Protein AF-A0A7I9WBU5-F1 (afdb_monomer_lite)

Secondary structure (DSSP, 8-state):
---HHHHHHHH-EEEEEEE--SB--SHHHHHHHT--TT-HHHHHTT-STTSPEEEEE-TTT-S--PPTTSTT-TTHHHHHHHHT---SEEEEEESB-B-GGG-SSS-S-EEEE-TTT-SEEEHHHHHHHHTTT-SEEEEEHHHHHH-GGGG-TTSPTT-B-HHHHHHHHTTTS-EEEE-SSSPPSSP--B----------PPPP---

Radius of gyration: 18.22 Å; chains: 1; bounding box: 46×32×63 Å

Foldseek 3Di:
DDDPLLVVQQADEEEEAEDQQAQAPCQLVVVQQPAVVPHPCCQQVVVDRSHYHYDYLYPVDDPQDDDDVDPRHSCVQLVCLLVLVHPAYEYEYHAFAWDQPPDPDDADTFDDADPVPRHGHGPVNSCVRRLLSYQEYEYAECCQQPNPPVPDPPPDPPTHCRVPSCVVSVVRHFYWYFYDVHRDPPTDIDRDDDDDDDDDDDDDDDD

InterPro domains:
  IPR001821 [NiFe]-hydrogenase, small subunit [PTHR30013] (11-152)
  IPR006137 NADH:ubiquinone oxidoreductase-like, 20kDa subunit [PF01058] (25-154)
  IPR037024 [NiFe]-hydrogenase, small subunit, N-terminal domain superfamily [G3DSA:3.40.50.700] (8-175)

Organism: Mycolicibacterium agri (NCBI:txid36811)

pLDDT: mean 75.14, std 20.97, range [24.38, 95.75]

Sequence (207 aa):
MPTEAAVKAEEALIHVLWINAGLSCDGDSVALTAATQPSIEEIALGALPGLPKVAVHWPLIDFECGPEGGADDFLEWFFKADRGELEPFVLVVEGSIPNEKIKSEGYWCGFGNNPATGQPMTTSEWLDRLAPKATAVVAVGTCATYGGIHAMVTTRPGRWVCPTIWGGIGRARPVSRSSVFPVARPIRTTWPKRSPTCCTWPPARRR

Structure (mmCIF, N/CA/C/O backbone):
data_AF-A0A7I9WBU5-F1
#
_entry.id   AF-A0A7I9WBU5-F1
#
loop_
_atom_site.group_PDB
_atom_site.id
_atom_site.type_symbol
_atom_site.label_atom_id
_atom_site.label_alt_id
_atom_site.label_comp_id
_atom_site.label_asym_id
_atom_site.label_entity_id
_atom_site.label_seq_id
_atom_site.pdbx_PDB_ins_code
_atom_site.Cartn_x
_atom_site.Cartn_y
_atom_site.Cartn_z
_atom_site.occupancy
_atom_site.B_iso_or_equiv
_atom_site.auth_seq_id
_atom_site.auth_comp_id
_atom_site.auth_asym_id
_atom_site.auth_atom_id
_atom_site.pdbx_PDB_model_num
ATOM 1 N N . MET A 1 1 ? -28.974 -1.790 22.403 1.00 54.62 1 MET A N 1
ATOM 2 C CA . MET A 1 1 ? -28.007 -2.898 22.535 1.00 54.62 1 MET A CA 1
ATOM 3 C C . MET A 1 1 ? -27.430 -3.141 21.150 1.00 54.62 1 MET A C 1
ATOM 5 O O . MET A 1 1 ? -28.240 -3.359 20.251 1.00 54.62 1 MET A O 1
ATOM 9 N N . PRO A 1 2 ? -26.111 -3.000 20.936 1.00 65.19 2 PRO A N 1
ATOM 10 C CA . PRO A 1 2 ? -25.497 -3.379 19.666 1.00 65.19 2 PRO A CA 1
ATOM 11 C C . PRO A 1 2 ? -25.780 -4.859 19.385 1.00 65.19 2 PRO A C 1
ATOM 13 O O . PRO A 1 2 ? -25.904 -5.663 20.310 1.00 65.19 2 PRO A O 1
ATOM 16 N N . THR A 1 3 ? -25.973 -5.206 18.116 1.00 76.31 3 THR A N 1
ATOM 17 C CA . THR A 1 3 ? -26.221 -6.593 17.713 1.00 76.31 3 THR A CA 1
ATOM 18 C C . THR A 1 3 ? -24.947 -7.418 17.877 1.00 76.31 3 THR A C 1
ATOM 20 O O . THR A 1 3 ? -23.844 -6.892 17.763 1.00 76.31 3 THR A O 1
ATOM 23 N N . GLU A 1 4 ? -25.078 -8.726 18.090 1.00 74.62 4 GLU A N 1
ATOM 24 C CA . GLU A 1 4 ? -23.935 -9.652 18.171 1.00 74.62 4 GLU A CA 1
ATOM 25 C C . GLU A 1 4 ? -23.021 -9.555 16.932 1.00 74.62 4 GLU A C 1
ATOM 27 O O . GLU A 1 4 ? -21.799 -9.605 17.033 1.00 74.62 4 GLU A O 1
ATOM 32 N N . ALA A 1 5 ? -23.614 -9.300 15.761 1.00 68.38 5 ALA A N 1
ATOM 33 C CA . ALA A 1 5 ? -22.884 -9.035 14.526 1.00 68.38 5 ALA A CA 1
ATOM 34 C C . ALA A 1 5 ? -22.067 -7.728 14.561 1.00 68.38 5 ALA A C 1
ATOM 36 O O . ALA A 1 5 ? -20.980 -7.692 13.994 1.00 68.38 5 ALA A O 1
ATOM 37 N N . ALA A 1 6 ? -22.563 -6.670 15.214 1.00 61.66 6 ALA A N 1
ATOM 38 C CA . ALA A 1 6 ? -21.839 -5.406 15.356 1.00 61.66 6 ALA A CA 1
ATOM 39 C C . ALA A 1 6 ? -20.635 -5.549 16.299 1.00 61.66 6 ALA A C 1
ATOM 41 O O . ALA A 1 6 ? -19.562 -5.049 15.988 1.00 61.66 6 ALA A O 1
ATOM 42 N N . VAL A 1 7 ? -20.790 -6.308 17.388 1.00 68.31 7 VAL A N 1
ATOM 43 C CA . VAL A 1 7 ? -19.695 -6.605 18.328 1.00 68.31 7 VAL A CA 1
ATOM 44 C C . VAL A 1 7 ? -18.609 -7.442 17.646 1.00 68.31 7 VAL A C 1
ATOM 46 O O . VAL A 1 7 ? -17.430 -7.112 17.709 1.00 68.31 7 VAL A O 1
ATOM 49 N N . LYS A 1 8 ? -19.003 -8.477 16.894 1.00 68.88 8 LYS A N 1
ATOM 50 C CA . LYS A 1 8 ? -18.059 -9.312 16.140 1.00 68.88 8 LYS A CA 1
ATOM 51 C C . LYS A 1 8 ? -17.341 -8.546 15.022 1.00 68.88 8 LYS A C 1
ATOM 53 O O . LYS A 1 8 ? -16.197 -8.857 14.706 1.00 68.88 8 LYS A O 1
ATOM 58 N N . ALA A 1 9 ? -18.010 -7.570 14.403 1.00 63.94 9 ALA A N 1
ATOM 59 C CA . ALA A 1 9 ? -17.384 -6.699 13.413 1.00 63.94 9 ALA A CA 1
ATOM 60 C C . ALA A 1 9 ? -16.329 -5.790 14.057 1.00 63.94 9 ALA A C 1
ATOM 62 O O . ALA A 1 9 ? -15.254 -5.643 13.495 1.00 63.94 9 ALA A O 1
ATOM 63 N N . GLU A 1 10 ? -16.605 -5.243 15.240 1.00 69.94 10 GLU A N 1
ATOM 64 C CA . GLU A 1 10 ? -15.700 -4.363 15.993 1.00 69.94 10 GLU A CA 1
ATOM 65 C C . GLU A 1 10 ? -14.438 -5.087 16.508 1.00 69.94 10 GLU A C 1
ATOM 67 O O . GLU A 1 10 ? -13.360 -4.498 16.603 1.00 69.94 10 GLU A O 1
ATOM 72 N N . GLU A 1 11 ? -14.537 -6.392 16.775 1.00 75.19 11 GLU A N 1
ATOM 73 C CA . GLU A 1 11 ? -13.399 -7.241 17.155 1.00 75.19 11 GLU A CA 1
ATOM 74 C C . GLU A 1 11 ? -12.522 -7.677 15.969 1.00 75.19 11 GLU A C 1
ATOM 76 O O . GLU A 1 11 ? -11.375 -8.084 16.171 1.00 75.19 11 GLU A O 1
ATOM 81 N N . ALA A 1 12 ? -13.022 -7.587 14.732 1.00 80.62 12 ALA A N 1
ATOM 82 C CA . ALA A 1 12 ? -12.259 -7.964 13.548 1.00 80.62 12 ALA A CA 1
ATOM 83 C C . ALA A 1 12 ? -11.206 -6.896 13.213 1.00 80.62 12 ALA A C 1
ATOM 85 O O . ALA A 1 12 ? -11.536 -5.732 12.984 1.00 80.62 12 ALA A O 1
ATOM 86 N N . LEU A 1 13 ? -9.935 -7.304 13.145 1.00 89.19 13 LEU A N 1
ATOM 87 C CA . LEU A 1 13 ? -8.846 -6.466 12.645 1.00 89.19 13 LEU A CA 1
ATOM 88 C C . LEU A 1 13 ? -8.753 -6.605 11.123 1.00 89.19 13 LEU A C 1
ATOM 90 O O . LEU A 1 13 ? -8.584 -7.709 10.607 1.00 89.19 13 LEU A O 1
ATOM 94 N N . ILE A 1 14 ? -8.852 -5.488 10.408 1.00 91.81 14 ILE A N 1
ATOM 95 C CA . ILE A 1 14 ? -8.652 -5.421 8.960 1.00 91.81 14 ILE A CA 1
ATOM 96 C C . ILE A 1 14 ? -7.340 -4.699 8.683 1.00 91.81 14 ILE A C 1
ATOM 98 O O . ILE A 1 14 ? -7.143 -3.562 9.109 1.00 91.81 14 ILE A O 1
ATOM 102 N N . HIS A 1 15 ? -6.462 -5.340 7.918 1.00 94.38 15 HIS A N 1
ATOM 103 C CA . HIS A 1 15 ? -5.240 -4.704 7.440 1.00 94.38 15 HIS A CA 1
ATOM 104 C C . HIS A 1 15 ? -5.507 -3.920 6.155 1.00 94.38 15 HIS A C 1
ATOM 106 O O . HIS A 1 15 ? -6.169 -4.411 5.243 1.00 94.38 15 HIS A O 1
ATOM 112 N N . VAL A 1 16 ? -4.982 -2.706 6.051 1.00 94.69 16 VAL A N 1
ATOM 113 C CA . VAL A 1 16 ? -5.026 -1.895 4.832 1.00 94.69 16 VAL A CA 1
ATOM 114 C C . VAL A 1 16 ? -3.606 -1.770 4.316 1.00 94.69 16 VAL A C 1
ATOM 116 O O . VAL A 1 16 ? -2.802 -1.068 4.911 1.00 94.69 16 VAL A O 1
ATOM 119 N N . LEU A 1 17 ? -3.305 -2.458 3.218 1.00 95.75 17 LEU A N 1
ATOM 120 C CA . LEU A 1 17 ? -2.011 -2.377 2.547 1.00 95.75 17 LEU A CA 1
ATOM 121 C C . LEU A 1 17 ? -2.073 -1.287 1.483 1.00 95.75 17 LEU A C 1
ATOM 123 O O . LEU A 1 17 ? -2.771 -1.460 0.483 1.00 95.75 17 LEU A O 1
ATOM 127 N N . TRP A 1 18 ? -1.369 -0.174 1.685 1.00 95.25 18 TRP A N 1
ATOM 128 C CA . TRP A 1 18 ? -1.394 0.960 0.762 1.00 95.25 18 TRP A CA 1
ATOM 129 C C . TRP A 1 18 ? -0.134 1.022 -0.096 1.00 95.25 18 TRP A C 1
ATOM 131 O O . TRP A 1 18 ? 0.956 1.316 0.388 1.00 95.25 18 TRP A O 1
ATOM 141 N N . ILE A 1 19 ? -0.296 0.809 -1.402 1.00 93.94 19 ILE A N 1
ATOM 142 C CA . ILE A 1 19 ? 0.774 0.952 -2.391 1.00 93.94 19 ILE A CA 1
ATOM 143 C C . ILE A 1 19 ? 0.600 2.287 -3.117 1.00 93.94 19 ILE A C 1
ATOM 145 O O . ILE A 1 19 ? -0.214 2.397 -4.033 1.00 93.94 19 ILE A O 1
ATOM 149 N N . ASN A 1 20 ? 1.394 3.289 -2.737 1.00 90.50 20 ASN A N 1
ATOM 150 C CA . ASN A 1 20 ? 1.549 4.558 -3.466 1.00 90.50 20 ASN A CA 1
ATOM 151 C C . ASN A 1 20 ? 2.658 4.508 -4.531 1.00 90.50 20 ASN A C 1
ATOM 153 O O . ASN A 1 20 ? 2.771 5.404 -5.362 1.00 90.50 20 ASN A O 1
ATOM 157 N N . ALA A 1 21 ? 3.436 3.426 -4.572 1.00 87.00 21 ALA A N 1
ATOM 158 C CA . ALA A 1 21 ? 4.532 3.223 -5.516 1.00 87.00 21 ALA A CA 1
ATOM 159 C C . ALA A 1 21 ? 4.082 2.879 -6.953 1.00 87.00 21 ALA A C 1
ATOM 161 O O . ALA A 1 21 ? 4.795 2.203 -7.692 1.00 87.00 21 ALA A O 1
ATOM 162 N N . GLY A 1 22 ? 2.897 3.314 -7.387 1.00 84.88 22 GLY A N 1
ATOM 163 C CA . GLY A 1 22 ? 2.600 3.450 -8.814 1.00 84.88 22 GLY A CA 1
ATOM 164 C C . GLY A 1 22 ? 3.355 4.637 -9.424 1.00 84.88 22 GLY A C 1
ATOM 165 O O . GLY A 1 22 ? 4.179 5.282 -8.780 1.00 84.88 22 GLY A O 1
ATOM 166 N N . LEU A 1 23 ? 3.035 5.008 -10.666 1.00 88.44 23 LEU A N 1
ATOM 167 C CA . LEU A 1 23 ? 3.346 6.369 -11.112 1.00 88.44 23 LEU A CA 1
ATOM 168 C C . LEU A 1 23 ? 2.365 7.305 -10.402 1.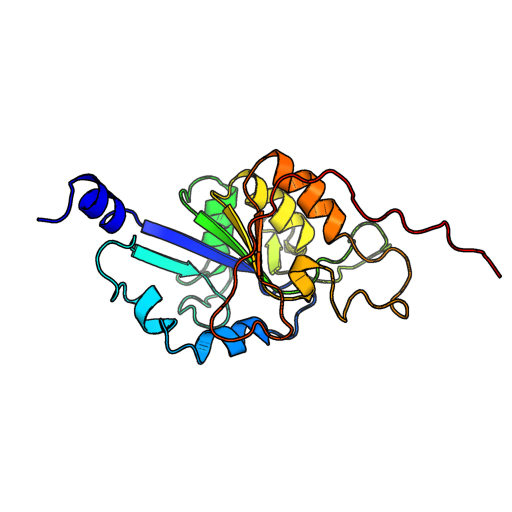00 88.44 23 LEU A C 1
ATOM 170 O O . LEU A 1 23 ? 1.194 7.406 -10.796 1.00 88.44 23 LEU A O 1
ATOM 174 N N . SER A 1 24 ? 2.839 7.903 -9.318 1.00 89.19 24 SER A N 1
ATOM 175 C CA . SER A 1 24 ? 2.070 8.670 -8.343 1.00 89.19 24 SER A CA 1
ATOM 176 C C . SER A 1 24 ? 2.743 10.014 -8.067 1.00 89.19 24 SER A C 1
ATOM 178 O O . SER A 1 24 ? 3.944 10.177 -8.275 1.00 89.19 24 SER A O 1
ATOM 180 N N . CYS A 1 25 ? 1.947 10.979 -7.614 1.00 91.69 25 CYS A N 1
ATOM 181 C CA . CYS A 1 25 ? 2.427 12.223 -7.010 1.00 91.69 25 CYS A CA 1
ATOM 182 C C . CYS A 1 25 ? 2.137 12.293 -5.502 1.00 91.69 25 CYS A C 1
ATOM 184 O O . CYS A 1 25 ? 2.352 13.339 -4.897 1.00 91.69 25 CYS A O 1
ATOM 186 N N . ASP A 1 26 ? 1.577 11.222 -4.935 1.00 91.75 26 ASP A N 1
ATOM 187 C CA . ASP A 1 26 ? 1.126 11.083 -3.544 1.00 91.75 26 ASP A CA 1
ATOM 188 C C . ASP A 1 26 ? 0.116 12.157 -3.105 1.00 91.75 26 ASP A C 1
ATOM 190 O O . ASP A 1 26 ? -0.099 12.438 -1.925 1.00 91.75 26 ASP A O 1
ATOM 194 N N . GLY A 1 27 ? -0.540 12.777 -4.088 1.00 90.25 27 GLY A N 1
ATOM 195 C CA . GLY A 1 27 ? -1.534 13.814 -3.865 1.00 90.25 27 GLY A CA 1
ATOM 196 C C . GLY A 1 27 ? -2.838 13.273 -3.287 1.00 90.25 27 GLY A C 1
ATOM 197 O O . GLY A 1 27 ? -3.506 14.006 -2.562 1.00 90.25 27 GLY A O 1
ATOM 198 N N . ASP A 1 28 ? -3.205 12.019 -3.570 1.00 88.56 28 ASP A N 1
ATOM 199 C CA . ASP A 1 28 ? -4.408 11.407 -2.997 1.00 88.56 28 ASP A CA 1
ATOM 200 C C . ASP A 1 28 ? -4.162 11.006 -1.539 1.00 88.56 28 ASP A C 1
ATOM 202 O O . ASP A 1 28 ? -5.023 11.207 -0.686 1.00 88.56 28 ASP A O 1
ATOM 206 N N . SER A 1 29 ? -2.945 10.552 -1.253 1.00 90.81 29 SER A N 1
ATOM 207 C CA . SER A 1 29 ? -2.375 10.386 0.078 1.00 90.81 29 SER A CA 1
ATOM 208 C C . SER A 1 29 ? -2.458 11.678 0.918 1.00 90.81 29 SER A C 1
ATOM 210 O O . SER A 1 29 ? -3.098 11.705 1.971 1.00 90.81 29 SER A O 1
ATOM 212 N N . VAL A 1 30 ? -1.911 12.798 0.429 1.00 91.75 30 VAL A N 1
ATOM 213 C CA . VAL A 1 30 ? -2.010 14.112 1.109 1.00 91.75 30 VAL A CA 1
ATOM 214 C C . VAL A 1 30 ? -3.462 14.597 1.199 1.00 91.75 30 VAL A C 1
ATOM 216 O O . VAL A 1 30 ? -3.892 15.182 2.195 1.00 91.75 30 VAL A O 1
ATOM 219 N N . ALA A 1 31 ? -4.266 14.338 0.171 1.00 89.12 31 ALA A N 1
ATOM 220 C CA . ALA A 1 31 ? -5.688 14.631 0.215 1.00 89.12 31 ALA A CA 1
ATOM 221 C C . ALA A 1 31 ? -6.451 13.706 1.168 1.00 89.12 31 ALA A C 1
ATOM 223 O O . ALA A 1 31 ? -7.557 14.056 1.550 1.00 89.12 31 ALA A O 1
ATOM 224 N N . LEU A 1 32 ? -5.923 12.578 1.632 1.00 89.56 32 LEU A N 1
ATOM 225 C CA . LEU A 1 32 ? -6.583 11.803 2.677 1.00 89.56 32 LEU A CA 1
ATOM 226 C C . LEU A 1 32 ? -6.318 12.407 4.060 1.00 89.56 32 LEU A C 1
ATOM 228 O O . LEU A 1 32 ? -7.258 12.529 4.840 1.00 89.56 32 LEU A O 1
ATOM 232 N N . THR A 1 33 ? -5.101 12.884 4.333 1.00 89.19 33 THR A N 1
ATOM 233 C CA . THR A 1 33 ? -4.718 13.357 5.678 1.00 89.19 33 THR A CA 1
ATOM 234 C C . THR A 1 33 ? -5.523 14.559 6.164 1.00 89.19 33 THR A C 1
ATOM 236 O O . THR A 1 33 ? -5.927 14.585 7.316 1.00 89.19 33 THR A O 1
ATOM 239 N N . ALA A 1 34 ? -5.875 15.525 5.311 1.00 89.94 34 ALA A N 1
ATOM 240 C CA . ALA A 1 34 ? -6.725 16.645 5.755 1.00 89.94 34 ALA A CA 1
ATOM 241 C C . ALA A 1 34 ? -8.246 16.316 5.819 1.00 89.94 34 ALA A C 1
ATOM 243 O O . ALA A 1 34 ? -9.084 17.207 5.646 1.00 89.94 34 ALA A O 1
ATOM 244 N N . ALA A 1 35 ? -8.629 15.035 5.958 1.00 88.44 35 ALA A N 1
ATOM 245 C CA . ALA A 1 35 ? -10.035 14.616 6.045 1.00 88.44 35 ALA A CA 1
ATOM 246 C C . ALA A 1 35 ? -10.602 14.958 7.408 1.00 88.44 35 ALA A C 1
ATOM 248 O O . ALA A 1 35 ? -9.899 14.898 8.403 1.00 88.44 35 ALA A O 1
ATOM 249 N N . THR A 1 36 ? -11.878 15.327 7.448 1.00 87.00 36 THR A N 1
ATOM 250 C CA . THR A 1 36 ? -12.530 15.751 8.692 1.00 87.00 36 THR A CA 1
ATOM 251 C C . THR A 1 36 ? -13.836 15.014 8.961 1.00 87.00 36 THR A C 1
ATOM 253 O O . THR A 1 36 ? -14.459 15.260 9.987 1.00 87.00 36 THR A O 1
ATOM 256 N N . GLN A 1 37 ? -14.299 14.161 8.035 1.00 85.94 37 GLN A N 1
ATOM 257 C CA . GLN A 1 37 ? -15.608 13.501 8.113 1.00 85.94 37 GLN A CA 1
ATOM 258 C C . GLN A 1 37 ? -15.622 12.126 7.415 1.00 85.94 37 GLN A C 1
ATOM 260 O O . GLN A 1 37 ? -16.114 12.010 6.287 1.00 85.94 37 GLN A O 1
ATOM 265 N N . PRO A 1 38 ? -15.135 11.068 8.076 1.00 85.06 38 PRO A N 1
ATOM 266 C CA . PRO A 1 38 ? -14.253 11.091 9.249 1.00 85.06 38 PRO A CA 1
ATOM 267 C C . PRO A 1 38 ? -12.811 11.481 8.873 1.00 85.06 38 PRO A C 1
ATOM 269 O O . PRO A 1 38 ? -12.463 11.514 7.687 1.00 85.06 38 PRO A O 1
ATOM 272 N N . SER A 1 39 ? -11.985 11.813 9.864 1.00 89.31 39 SER A N 1
ATOM 273 C CA . SER A 1 39 ? -10.542 12.004 9.681 1.00 89.31 39 SER A CA 1
ATOM 274 C C . SER A 1 39 ? -9.798 10.665 9.604 1.00 89.31 39 SER A C 1
ATOM 276 O O . SER A 1 39 ? -10.338 9.616 9.968 1.00 89.31 39 SER A O 1
ATOM 278 N N . ILE A 1 40 ? -8.557 10.669 9.106 1.00 87.94 40 ILE A N 1
ATOM 279 C CA . ILE A 1 40 ? -7.758 9.434 9.052 1.00 87.94 40 ILE A CA 1
ATOM 280 C C . ILE A 1 40 ? -7.365 8.960 10.454 1.00 87.94 40 ILE A C 1
ATOM 282 O O . ILE A 1 40 ? -7.328 7.761 10.710 1.00 87.94 40 ILE A O 1
ATOM 286 N N . GLU A 1 41 ? -7.141 9.891 11.376 1.00 87.94 41 GLU A N 1
ATOM 287 C CA . GLU A 1 41 ? -6.837 9.619 12.776 1.00 87.94 41 GLU A CA 1
ATOM 288 C C . GLU A 1 41 ? -8.037 8.973 13.473 1.00 87.94 41 GLU A C 1
ATOM 290 O O . GLU A 1 41 ? -7.866 8.002 14.202 1.00 87.94 41 GLU A O 1
ATOM 295 N N . GLU A 1 42 ? -9.259 9.445 13.202 1.00 88.25 42 GLU A N 1
ATOM 296 C CA . GLU A 1 42 ? -10.485 8.825 13.721 1.00 88.25 42 GLU A C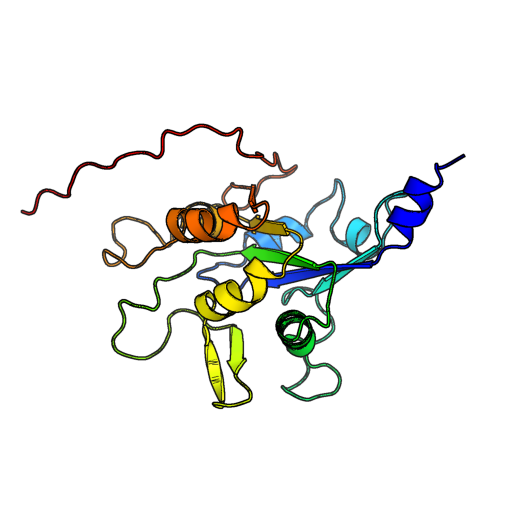A 1
ATOM 297 C C . GLU A 1 42 ? -10.647 7.380 13.229 1.00 88.25 42 GLU A C 1
ATOM 299 O O . GLU A 1 42 ? -11.066 6.512 13.998 1.00 88.25 42 GLU A O 1
ATOM 304 N N . ILE A 1 43 ? -10.289 7.103 11.969 1.00 86.81 43 ILE A N 1
ATOM 305 C CA . ILE A 1 43 ? -10.307 5.745 11.408 1.00 86.81 43 ILE A CA 1
ATOM 306 C C . ILE A 1 43 ? -9.214 4.880 12.050 1.00 86.81 43 ILE A C 1
ATOM 308 O O . ILE A 1 43 ? -9.507 3.782 12.521 1.00 86.81 43 ILE A O 1
ATOM 312 N N . ALA A 1 44 ? -7.970 5.361 12.085 1.00 85.38 44 ALA A N 1
ATOM 313 C CA . ALA A 1 44 ? -6.821 4.607 12.586 1.00 85.38 44 ALA A CA 1
ATOM 314 C C . ALA A 1 44 ? -6.918 4.318 14.094 1.00 85.38 44 ALA A C 1
ATOM 316 O O . ALA A 1 44 ? -6.513 3.253 14.551 1.00 85.38 44 ALA A O 1
ATOM 317 N N . LEU A 1 45 ? -7.502 5.238 14.868 1.00 86.44 45 LEU A N 1
ATOM 318 C CA . LEU A 1 45 ? -7.718 5.076 16.309 1.00 86.44 45 LEU A CA 1
ATOM 319 C C . LEU A 1 45 ? -9.021 4.337 16.647 1.00 86.44 45 LEU A C 1
ATOM 321 O O . LEU A 1 45 ? -9.303 4.120 17.825 1.00 86.44 45 LEU A O 1
ATOM 325 N N . GLY A 1 46 ? -9.823 3.950 15.648 1.00 84.25 46 GLY A N 1
ATOM 326 C CA . GLY A 1 46 ? -11.090 3.250 15.866 1.00 84.25 46 GLY A CA 1
ATOM 327 C C . GLY A 1 46 ? -12.116 4.082 16.641 1.00 84.25 46 GLY A C 1
ATOM 328 O O . GLY A 1 46 ? -12.875 3.539 17.437 1.00 84.25 46 GLY A O 1
ATOM 329 N N . ALA A 1 47 ? -12.144 5.403 16.434 1.00 83.44 47 ALA A N 1
ATOM 330 C CA . ALA A 1 47 ? -13.037 6.318 17.152 1.00 83.44 47 ALA A CA 1
ATOM 331 C C . ALA A 1 47 ? -14.524 6.156 16.766 1.00 83.44 47 ALA A C 1
ATOM 333 O O . ALA A 1 47 ? -15.408 6.699 17.431 1.00 83.44 47 ALA A O 1
ATOM 334 N N . LEU A 1 48 ? -14.809 5.422 15.685 1.00 81.06 48 LEU A N 1
ATOM 335 C CA . LEU A 1 48 ? -16.150 5.212 15.148 1.00 81.06 48 LEU A CA 1
ATOM 336 C C . LEU A 1 48 ? -16.743 3.883 15.653 1.00 81.06 48 LEU A C 1
ATOM 338 O O . LEU A 1 48 ? -16.260 2.819 15.258 1.00 81.06 48 LEU A O 1
ATOM 342 N N . PRO A 1 49 ? -17.812 3.912 16.471 1.00 81.25 49 PRO A N 1
ATOM 343 C CA . PRO A 1 49 ? -18.386 2.700 17.046 1.00 81.25 49 PRO A CA 1
ATOM 344 C C . PRO A 1 49 ? -19.026 1.806 15.976 1.00 81.25 49 PRO A C 1
ATOM 346 O O . PRO A 1 49 ? -19.697 2.288 15.059 1.00 81.25 49 PRO A O 1
ATOM 349 N N . GLY A 1 50 ? -18.867 0.489 16.130 1.00 79.25 50 GLY A N 1
ATOM 350 C CA . GLY A 1 50 ? -19.450 -0.515 15.233 1.00 79.25 50 GLY A CA 1
ATOM 351 C C . GLY A 1 50 ? -18.708 -0.718 13.907 1.00 79.25 50 GLY A C 1
ATOM 352 O O . GLY A 1 50 ? -19.224 -1.418 13.031 1.00 79.25 50 GLY A O 1
ATOM 353 N N . LEU A 1 51 ? -17.518 -0.128 13.747 1.00 81.06 51 LEU A N 1
ATOM 354 C CA . LEU A 1 51 ? -16.599 -0.435 12.652 1.00 81.06 51 LEU A CA 1
ATOM 355 C C . LEU A 1 51 ? -15.474 -1.371 13.123 1.00 81.06 51 LEU A C 1
ATOM 357 O O . LEU A 1 51 ? -15.069 -1.302 14.283 1.00 81.06 51 LEU A O 1
ATOM 361 N N . PRO A 1 52 ? -14.957 -2.236 12.233 1.00 85.50 52 PRO A N 1
ATOM 362 C CA . PRO A 1 52 ? -13.779 -3.044 12.523 1.00 85.50 52 PRO A CA 1
ATOM 363 C C . PRO A 1 52 ? -12.564 -2.172 12.825 1.00 85.50 52 PRO A C 1
ATOM 365 O O . PRO A 1 52 ? -12.408 -1.085 12.259 1.00 85.50 52 PRO A O 1
ATOM 368 N N . LYS A 1 53 ? -11.668 -2.688 13.669 1.00 89.19 53 LYS A N 1
ATOM 369 C CA . LYS A 1 53 ? -10.352 -2.079 13.878 1.00 89.19 53 LYS A CA 1
ATOM 370 C C . LYS A 1 53 ? -9.563 -2.136 12.579 1.00 89.19 53 LYS A C 1
ATOM 372 O O . LYS A 1 53 ? -9.567 -3.155 11.887 1.00 89.19 53 LYS A O 1
ATOM 377 N N . VAL A 1 54 ? -8.858 -1.056 12.264 1.00 90.19 54 VAL A N 1
ATOM 378 C CA . VAL A 1 54 ? -8.079 -0.949 11.031 1.00 90.19 54 VAL A CA 1
ATOM 379 C C . VAL A 1 54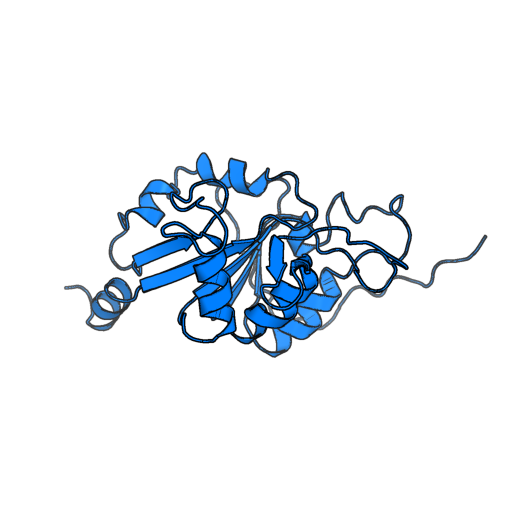 ? -6.609 -0.759 11.373 1.00 90.19 54 VAL A C 1
ATOM 381 O O . VAL A 1 54 ? -6.249 0.203 12.041 1.00 90.19 54 VAL A O 1
ATOM 384 N N . ALA A 1 55 ? -5.761 -1.665 10.890 1.00 91.50 55 ALA A N 1
ATOM 385 C CA . ALA A 1 55 ? -4.315 -1.470 10.867 1.00 91.50 55 ALA A CA 1
ATOM 386 C C . ALA A 1 55 ? -3.927 -0.938 9.486 1.00 91.50 55 ALA A C 1
ATOM 388 O O . ALA A 1 55 ? -4.092 -1.638 8.484 1.00 91.50 55 ALA A O 1
ATOM 389 N N . VAL A 1 56 ? -3.473 0.313 9.427 1.00 91.62 56 VAL A N 1
ATOM 390 C CA . VAL A 1 56 ? -3.135 0.988 8.171 1.00 91.62 56 VAL A CA 1
ATOM 391 C C . VAL A 1 56 ? -1.634 0.896 7.934 1.00 91.62 56 VAL A C 1
ATOM 393 O O . VAL A 1 56 ? -0.869 1.572 8.610 1.00 91.62 56 VAL A O 1
ATOM 396 N N . HIS A 1 57 ? -1.252 0.099 6.940 1.00 93.88 57 HIS A N 1
ATOM 397 C CA . HIS A 1 57 ? 0.124 -0.100 6.496 1.00 93.88 57 HIS A CA 1
ATOM 398 C C . HIS A 1 57 ? 0.380 0.783 5.276 1.00 93.88 57 HIS A C 1
ATOM 400 O O . HIS A 1 57 ? 0.120 0.389 4.130 1.00 93.88 57 HIS A O 1
ATOM 406 N N . TRP A 1 58 ? 0.783 2.029 5.524 1.00 92.50 58 TRP A N 1
ATOM 407 C CA . TRP A 1 58 ? 0.832 3.091 4.515 1.00 92.50 58 TRP A CA 1
ATOM 408 C C . TRP A 1 58 ? 2.134 3.894 4.602 1.00 92.50 58 TRP A C 1
ATOM 410 O O . TRP A 1 58 ? 2.328 4.585 5.602 1.00 92.50 58 TRP A O 1
ATOM 420 N N . PRO A 1 59 ? 2.976 3.920 3.540 1.00 90.25 59 PRO A N 1
ATOM 421 C CA . PRO A 1 59 ? 4.308 4.530 3.611 1.00 90.25 59 PRO A CA 1
ATOM 422 C C . PRO A 1 59 ? 4.373 5.992 4.072 1.00 90.25 59 PRO A C 1
ATOM 424 O O . PRO A 1 59 ? 5.442 6.450 4.461 1.00 90.25 59 PRO A O 1
ATOM 427 N N . LEU A 1 60 ? 3.272 6.749 3.997 1.00 88.25 60 LEU A N 1
ATOM 428 C CA . LEU A 1 60 ? 3.255 8.150 4.420 1.00 88.25 60 LEU A CA 1
ATOM 429 C C . LEU A 1 60 ? 3.145 8.325 5.944 1.00 88.25 60 LEU A C 1
ATOM 431 O O . LEU A 1 60 ? 3.652 9.315 6.467 1.00 88.25 60 LEU A O 1
ATOM 435 N N . ILE A 1 61 ? 2.439 7.427 6.637 1.00 87.81 61 ILE A N 1
ATOM 436 C CA . ILE A 1 61 ? 2.073 7.609 8.054 1.00 87.81 61 ILE A CA 1
ATOM 437 C C . ILE A 1 61 ? 2.449 6.427 8.948 1.00 87.81 61 ILE A C 1
ATOM 439 O O . ILE A 1 61 ? 2.237 6.507 10.157 1.00 87.81 61 ILE A O 1
ATOM 443 N N . ASP A 1 62 ? 2.949 5.335 8.369 1.00 88.38 62 ASP A N 1
ATOM 444 C CA . ASP A 1 62 ? 3.369 4.179 9.148 1.00 88.38 62 ASP A CA 1
ATOM 445 C C . ASP A 1 62 ? 4.559 4.531 10.045 1.00 88.38 62 ASP A C 1
ATOM 447 O O . ASP A 1 62 ? 5.420 5.343 9.697 1.00 88.38 62 ASP A O 1
ATOM 451 N N . PHE A 1 63 ? 4.582 3.922 11.224 1.00 86.62 63 PHE A N 1
ATOM 452 C CA . PHE A 1 63 ? 5.696 4.050 12.148 1.00 86.62 63 PHE A CA 1
ATOM 453 C C . PHE A 1 63 ? 6.854 3.133 11.738 1.00 86.62 63 PHE A C 1
ATOM 455 O O . PHE A 1 63 ? 8.022 3.481 11.929 1.00 86.62 63 PHE A O 1
ATOM 462 N N . GLU A 1 64 ? 6.537 1.973 11.159 1.00 85.75 64 GLU A N 1
ATOM 463 C CA . GLU A 1 64 ? 7.537 1.025 10.684 1.00 85.75 64 GLU A CA 1
ATOM 464 C C . GLU A 1 64 ? 8.254 1.597 9.450 1.00 85.75 64 GLU A C 1
ATOM 466 O O . GLU A 1 64 ? 7.637 1.942 8.444 1.00 85.75 64 GLU A O 1
ATOM 471 N N . CYS A 1 65 ? 9.577 1.752 9.536 1.00 82.56 65 CYS A N 1
ATOM 472 C CA . CYS A 1 65 ? 10.424 2.247 8.439 1.00 82.56 65 CYS A CA 1
ATOM 473 C C . CYS A 1 65 ? 11.871 1.719 8.511 1.00 82.56 65 CYS A C 1
ATOM 475 O O . CYS A 1 65 ? 12.804 2.315 7.966 1.00 82.56 65 CYS A O 1
ATOM 477 N N . GLY A 1 66 ? 12.069 0.617 9.231 1.00 74.25 66 GLY A N 1
ATOM 478 C CA . GLY A 1 66 ? 13.356 -0.024 9.456 1.00 74.25 66 GLY A CA 1
ATOM 479 C C . GLY A 1 66 ? 13.963 -0.655 8.197 1.00 74.25 66 GLY A C 1
ATOM 480 O O . GLY A 1 66 ? 13.309 -0.767 7.159 1.00 74.25 66 GLY A O 1
ATOM 481 N N . PRO A 1 67 ? 15.244 -1.060 8.268 1.00 77.62 67 PRO A N 1
ATOM 482 C CA . PRO A 1 67 ? 15.911 -1.736 7.160 1.00 77.62 67 PRO A CA 1
ATOM 483 C C . PRO A 1 67 ? 15.232 -3.075 6.839 1.00 77.62 67 PRO A C 1
ATOM 485 O O . PRO A 1 67 ? 14.681 -3.716 7.731 1.00 77.62 67 PRO A O 1
ATOM 488 N N . GLU A 1 68 ? 15.343 -3.514 5.583 1.00 77.81 68 GLU A N 1
ATOM 489 C CA . GLU A 1 68 ? 14.848 -4.820 5.121 1.00 77.81 68 GLU A CA 1
ATOM 490 C C . GLU A 1 68 ? 15.384 -5.952 6.022 1.00 77.81 68 GLU A C 1
ATOM 492 O O . GLU A 1 68 ? 16.594 -6.063 6.248 1.00 77.81 68 GLU A O 1
ATOM 497 N N . GLY A 1 69 ? 14.483 -6.766 6.579 1.00 75.31 69 GLY A N 1
ATOM 498 C CA . GLY A 1 69 ? 14.795 -7.825 7.548 1.00 75.31 69 GLY A CA 1
ATOM 499 C C . GLY A 1 69 ? 15.084 -7.353 8.983 1.00 75.31 69 GLY A C 1
ATOM 500 O O . GLY A 1 69 ? 15.524 -8.154 9.812 1.00 75.31 69 GLY A O 1
ATOM 501 N N . GLY A 1 70 ? 14.879 -6.069 9.285 1.00 81.12 70 GLY A N 1
ATOM 502 C CA . GLY A 1 70 ? 15.006 -5.479 10.618 1.00 81.12 70 GLY A CA 1
ATOM 503 C C . GLY A 1 70 ? 13.754 -5.632 11.491 1.00 81.12 70 GLY A C 1
ATOM 504 O O . GLY A 1 70 ? 12.747 -6.201 11.082 1.00 81.12 70 GLY A O 1
ATOM 505 N N . ALA A 1 71 ? 13.819 -5.104 12.719 1.00 73.00 71 ALA A N 1
ATOM 506 C CA . ALA A 1 71 ? 12.713 -5.175 13.684 1.00 73.00 71 ALA A CA 1
ATOM 507 C C . ALA A 1 71 ? 11.478 -4.348 13.273 1.00 73.00 71 ALA A C 1
ATOM 509 O O . ALA A 1 71 ? 10.368 -4.724 13.633 1.00 73.00 71 ALA A O 1
ATOM 510 N N . ASP A 1 72 ? 11.682 -3.281 12.494 1.00 82.50 72 ASP A N 1
ATOM 511 C CA . ASP A 1 72 ? 10.640 -2.354 12.032 1.00 82.50 72 ASP A CA 1
ATOM 512 C C . ASP A 1 72 ? 10.490 -2.396 10.495 1.00 82.50 72 ASP A C 1
ATOM 514 O O . ASP A 1 72 ? 10.278 -1.362 9.861 1.00 82.50 72 ASP A O 1
ATOM 518 N N . ASP A 1 73 ? 10.699 -3.562 9.868 1.00 88.56 73 ASP A N 1
ATOM 519 C CA . ASP A 1 73 ? 10.599 -3.714 8.409 1.00 88.56 73 ASP A CA 1
ATOM 520 C C . ASP A 1 73 ? 9.147 -3.621 7.922 1.00 88.56 73 ASP A C 1
ATOM 522 O O . ASP A 1 73 ? 8.396 -4.598 7.906 1.00 88.56 73 ASP A O 1
ATOM 526 N N . PHE A 1 74 ? 8.796 -2.439 7.432 1.00 91.50 74 PHE A N 1
ATOM 527 C CA . PHE A 1 74 ? 7.497 -2.127 6.852 1.00 91.50 74 PHE A CA 1
ATOM 528 C C . PHE A 1 74 ? 7.051 -3.094 5.738 1.00 91.50 74 PHE A C 1
ATOM 530 O O . PHE A 1 74 ? 5.862 -3.406 5.601 1.00 91.50 74 PHE A O 1
ATOM 537 N N . LEU A 1 75 ? 7.981 -3.591 4.913 1.00 92.12 75 LEU A N 1
ATOM 538 C CA . LEU A 1 75 ? 7.630 -4.463 3.787 1.00 92.12 75 LEU A CA 1
ATOM 539 C C . LEU A 1 75 ? 7.205 -5.861 4.240 1.00 92.12 75 LEU A C 1
ATOM 541 O O . LEU A 1 75 ? 6.529 -6.567 3.484 1.00 92.12 75 LEU A O 1
ATOM 545 N N . GLU A 1 76 ? 7.518 -6.253 5.476 1.00 92.56 76 GLU A N 1
ATOM 546 C CA . GLU A 1 76 ? 7.137 -7.553 6.021 1.00 92.56 76 GLU A CA 1
ATOM 547 C C . GLU A 1 76 ? 5.614 -7.745 6.048 1.00 92.56 76 GLU A C 1
ATOM 549 O O . GLU A 1 76 ? 5.138 -8.863 5.853 1.00 92.56 76 GLU A O 1
ATOM 554 N N . TRP A 1 77 ? 4.808 -6.685 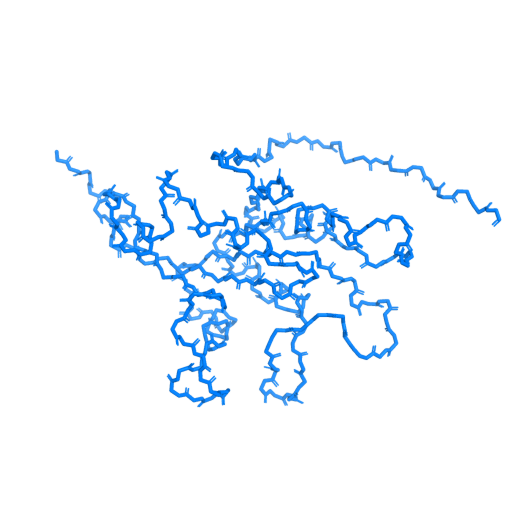6.176 1.00 93.56 77 TRP A N 1
ATOM 555 C CA . TRP A 1 77 ? 3.346 -6.798 6.047 1.00 93.56 77 TRP A CA 1
ATOM 556 C C . TRP A 1 77 ? 2.902 -7.224 4.649 1.00 93.56 77 TRP A C 1
ATOM 558 O O . TRP A 1 77 ? 1.989 -8.043 4.501 1.00 93.56 77 TRP A O 1
ATOM 568 N N . PHE A 1 78 ? 3.570 -6.714 3.616 1.00 94.50 78 PHE A N 1
ATOM 569 C CA . PHE A 1 78 ? 3.293 -7.081 2.232 1.00 94.50 78 PHE A CA 1
ATOM 570 C C . PHE A 1 78 ? 3.765 -8.507 1.944 1.00 94.50 78 PHE A C 1
ATOM 572 O O . PHE A 1 78 ? 3.055 -9.264 1.278 1.00 94.50 78 PHE A O 1
ATOM 579 N N . PHE A 1 79 ? 4.904 -8.922 2.507 1.00 93.81 79 PHE A N 1
ATOM 580 C CA . PHE A 1 79 ? 5.362 -10.307 2.407 1.00 93.81 79 PHE A CA 1
ATOM 581 C C . PHE A 1 79 ? 4.464 -11.283 3.173 1.00 93.81 79 PHE A C 1
ATOM 583 O O . PHE A 1 79 ? 4.135 -12.330 2.622 1.00 93.81 79 PHE A O 1
ATOM 590 N N . LYS A 1 80 ? 3.982 -10.946 4.376 1.00 93.94 80 LYS A N 1
ATOM 591 C CA . LYS A 1 80 ? 2.975 -11.740 5.111 1.00 93.94 80 LYS A CA 1
ATOM 592 C C . LYS A 1 80 ? 1.709 -11.941 4.284 1.00 93.94 80 LYS A C 1
ATOM 594 O O . LYS A 1 80 ? 1.201 -13.058 4.191 1.00 93.94 80 LYS A O 1
ATOM 599 N N . ALA A 1 81 ? 1.223 -10.887 3.631 1.00 94.38 81 ALA A N 1
ATOM 600 C CA . ALA A 1 81 ? 0.069 -10.985 2.742 1.00 94.38 81 ALA A CA 1
ATOM 601 C C . ALA A 1 81 ? 0.350 -11.851 1.503 1.00 94.38 81 ALA A C 1
ATOM 603 O O . ALA A 1 81 ? -0.505 -12.642 1.101 1.00 94.38 81 ALA A O 1
ATOM 604 N N . ASP A 1 82 ? 1.557 -11.788 0.931 1.00 94.31 82 ASP A N 1
ATOM 605 C CA . ASP A 1 82 ? 1.953 -12.696 -0.150 1.00 94.31 82 ASP A CA 1
ATOM 606 C C . ASP A 1 82 ? 2.098 -14.152 0.334 1.00 94.31 82 ASP A C 1
ATOM 608 O O . ASP A 1 82 ? 1.717 -15.085 -0.369 1.00 94.31 82 ASP A O 1
ATOM 612 N N . ARG A 1 83 ? 2.546 -14.392 1.566 1.00 94.38 83 ARG A N 1
ATOM 613 C CA . ARG A 1 83 ? 2.570 -15.744 2.151 1.00 94.38 83 ARG A CA 1
ATOM 614 C C . ARG A 1 83 ? 1.180 -16.260 2.544 1.00 94.38 83 ARG A C 1
ATOM 616 O O . ARG A 1 83 ? 1.031 -17.448 2.809 1.00 94.38 83 ARG A O 1
ATOM 623 N N . GLY A 1 84 ? 0.153 -15.405 2.512 1.00 92.06 84 GLY A N 1
ATOM 624 C CA . GLY A 1 84 ? -1.215 -15.750 2.912 1.00 92.06 84 GLY A CA 1
ATOM 625 C C . GLY A 1 84 ? -1.418 -15.779 4.429 1.00 92.06 84 GLY A C 1
ATOM 626 O O . GLY A 1 84 ? -2.380 -16.363 4.911 1.00 92.06 84 GLY A O 1
ATOM 627 N N . GLU A 1 85 ? -0.513 -15.157 5.181 1.00 92.88 85 GLU A N 1
ATOM 628 C CA . GLU A 1 85 ? -0.545 -15.080 6.647 1.00 92.88 85 GLU A CA 1
ATOM 629 C C . GLU A 1 85 ? -1.357 -13.872 7.150 1.00 92.88 85 GLU A C 1
ATOM 631 O O . GLU A 1 85 ? -1.592 -13.740 8.349 1.00 92.88 85 GLU A O 1
ATOM 636 N N . LEU A 1 86 ? -1.783 -12.984 6.243 1.00 88.81 86 LEU A N 1
ATOM 637 C CA . LEU A 1 86 ? -2.494 -11.745 6.548 1.00 88.81 86 LEU A CA 1
ATOM 638 C C . LEU A 1 86 ? -3.887 -11.759 5.895 1.00 88.81 86 LEU A C 1
ATOM 640 O O . LEU A 1 86 ? -4.029 -11.374 4.739 1.00 88.81 86 LEU A O 1
ATOM 644 N N . GLU A 1 87 ? -4.920 -12.203 6.616 1.00 84.94 87 GLU A N 1
ATOM 645 C CA . GLU A 1 87 ? -6.325 -12.135 6.179 1.00 84.94 87 GLU A CA 1
ATOM 646 C C . GLU A 1 87 ? -7.231 -11.795 7.385 1.00 84.94 87 GLU A C 1
ATOM 648 O O . GLU A 1 87 ? -7.062 -12.402 8.444 1.00 84.94 87 GLU A O 1
ATOM 653 N N . PRO A 1 88 ? -8.191 -10.850 7.270 1.00 91.31 88 PRO A N 1
ATOM 654 C CA . PRO A 1 88 ? -8.566 -10.076 6.083 1.00 91.31 88 PRO A CA 1
ATOM 655 C C . PRO A 1 88 ? -7.680 -8.844 5.832 1.00 91.31 88 PRO A C 1
ATOM 657 O O . PRO A 1 88 ? -7.312 -8.121 6.759 1.00 91.31 88 PRO A O 1
ATOM 660 N N . PHE A 1 89 ? -7.426 -8.539 4.553 1.00 95.06 89 PHE A N 1
ATOM 661 C CA . PHE A 1 89 ? -6.782 -7.283 4.158 1.00 95.06 89 PHE A CA 1
ATOM 662 C C . PHE A 1 89 ? -7.421 -6.625 2.931 1.00 95.06 89 PHE A C 1
ATOM 664 O O . PHE A 1 89 ? -7.961 -7.287 2.041 1.00 95.06 89 PHE A O 1
ATOM 671 N N . VAL A 1 90 ? -7.345 -5.299 2.882 1.00 94.19 90 VAL A N 1
ATOM 672 C CA . VAL A 1 90 ? -7.734 -4.462 1.748 1.00 94.19 90 VAL A CA 1
ATOM 673 C C . VAL A 1 90 ? -6.470 -3.931 1.090 1.00 94.19 90 VAL A C 1
ATOM 675 O O . VAL A 1 90 ? -5.624 -3.337 1.753 1.00 94.19 90 VAL A O 1
ATOM 678 N N . LEU A 1 91 ? -6.356 -4.125 -0.221 1.00 95.19 91 LEU A N 1
ATOM 679 C CA . LEU A 1 91 ? -5.258 -3.574 -1.006 1.00 95.19 91 LEU A CA 1
ATOM 680 C C . LEU A 1 91 ? -5.673 -2.217 -1.572 1.00 95.19 91 LEU A C 1
ATOM 682 O O . LEU A 1 91 ? -6.612 -2.139 -2.364 1.00 95.19 91 LEU A O 1
ATOM 686 N N . VAL A 1 92 ? -4.974 -1.157 -1.194 1.00 94.56 92 VAL A N 1
ATOM 687 C CA . VAL A 1 92 ? -5.161 0.186 -1.741 1.00 94.56 92 VAL A CA 1
ATOM 688 C C . VAL A 1 92 ? -4.048 0.476 -2.734 1.00 94.56 92 VAL A C 1
ATOM 690 O O . VAL A 1 92 ? -2.875 0.248 -2.451 1.00 94.56 92 VAL A O 1
ATOM 693 N N . VAL A 1 93 ? -4.424 0.967 -3.910 1.00 93.00 93 VAL A N 1
ATOM 694 C CA . VAL A 1 93 ? -3.491 1.301 -4.984 1.00 93.00 93 VAL A CA 1
ATOM 695 C C . VAL A 1 93 ? -3.662 2.763 -5.349 1.00 93.00 93 VAL A C 1
ATOM 697 O O . VAL A 1 93 ? -4.745 3.180 -5.765 1.00 93.00 93 VAL A O 1
ATOM 700 N N . GLU A 1 94 ? -2.579 3.516 -5.221 1.00 92.62 94 GLU A N 1
ATOM 701 C CA . GLU A 1 94 ? -2.465 4.916 -5.604 1.00 92.62 94 GLU A CA 1
ATOM 702 C C . GLU A 1 94 ? -1.410 5.059 -6.709 1.00 92.62 94 GLU A C 1
ATOM 704 O O . GLU A 1 94 ? -0.366 4.404 -6.721 1.00 92.62 94 GLU A O 1
ATOM 709 N N . GLY A 1 95 ? -1.713 5.910 -7.688 1.00 89.25 95 GLY A N 1
ATOM 710 C CA . GLY A 1 95 ? -0.891 6.054 -8.885 1.00 89.25 95 GLY A CA 1
ATOM 711 C C . GLY A 1 95 ? -1.213 5.048 -9.995 1.00 89.25 95 GLY A C 1
ATOM 712 O O . GLY A 1 95 ? -1.856 4.018 -9.811 1.00 89.25 95 GLY A O 1
ATOM 713 N N . SER A 1 96 ? -0.802 5.389 -11.215 1.00 87.56 96 SER A N 1
ATOM 714 C CA . SER A 1 96 ? -1.074 4.565 -12.397 1.00 87.56 96 SER A CA 1
ATOM 715 C C . SER A 1 96 ? -0.073 3.422 -12.519 1.00 87.56 96 SER A C 1
ATOM 717 O O . SER A 1 96 ? 1.097 3.583 -12.178 1.00 87.56 96 SER A O 1
ATOM 719 N N . ILE A 1 97 ? -0.512 2.287 -13.059 1.00 89.00 97 ILE A N 1
ATOM 720 C CA . ILE A 1 97 ? 0.311 1.075 -13.130 1.00 89.00 97 ILE A CA 1
ATOM 721 C C . ILE A 1 97 ? 0.957 0.986 -14.516 1.00 89.00 97 ILE A C 1
ATOM 723 O O . ILE A 1 97 ? 0.234 0.880 -15.521 1.00 89.00 97 ILE A O 1
ATOM 727 N N . PRO A 1 98 ? 2.296 1.067 -14.601 1.00 84.88 98 PRO A N 1
ATOM 728 C CA . PRO A 1 98 ? 2.993 1.021 -15.871 1.00 84.88 98 PRO A CA 1
ATOM 729 C C . PRO A 1 98 ? 2.969 -0.391 -16.450 1.00 84.88 98 PRO A C 1
ATOM 731 O O . PRO A 1 98 ? 3.016 -1.394 -15.743 1.00 84.88 98 PRO A O 1
ATOM 734 N N . ASN A 1 99 ? 2.943 -0.468 -17.776 1.00 84.00 99 ASN A N 1
ATOM 735 C CA . ASN A 1 99 ? 3.103 -1.724 -18.487 1.00 84.00 99 ASN A CA 1
ATOM 736 C C . ASN A 1 99 ? 4.577 -2.141 -18.477 1.00 84.00 99 ASN A C 1
ATOM 738 O O . ASN A 1 99 ? 5.372 -1.718 -19.316 1.00 84.00 99 ASN A O 1
ATOM 742 N N . GLU A 1 100 ? 4.935 -3.007 -17.539 1.00 85.38 100 GLU A N 1
ATOM 743 C CA . GLU A 1 100 ? 6.306 -3.488 -17.384 1.00 85.38 100 GLU A CA 1
ATOM 744 C C . GLU A 1 100 ? 6.759 -4.443 -18.511 1.00 85.38 100 GLU A C 1
ATOM 746 O O . GLU A 1 100 ? 7.937 -4.790 -18.577 1.00 85.38 100 GLU A O 1
ATOM 751 N N . LYS A 1 101 ? 5.874 -4.834 -19.442 1.00 83.06 101 LYS A N 1
ATOM 752 C CA . LYS A 1 101 ? 6.183 -5.756 -20.557 1.00 83.06 101 LYS A CA 1
ATOM 753 C C . LYS A 1 101 ? 6.770 -5.083 -21.801 1.00 83.06 101 LYS A C 1
ATOM 755 O O . LYS A 1 101 ? 7.216 -5.777 -22.706 1.00 83.06 101 LYS A O 1
ATOM 760 N N . ILE A 1 102 ? 6.736 -3.751 -21.886 1.00 82.06 102 ILE A N 1
ATOM 761 C CA . ILE A 1 102 ? 7.168 -3.006 -23.089 1.00 82.06 102 ILE A CA 1
ATOM 762 C C . ILE A 1 102 ? 8.590 -2.439 -22.995 1.00 82.06 102 ILE A C 1
ATOM 764 O O . ILE A 1 102 ? 9.028 -1.726 -23.897 1.00 82.06 102 ILE A O 1
ATOM 768 N N . LYS A 1 103 ? 9.295 -2.700 -21.894 1.00 74.44 103 LYS A N 1
ATOM 769 C CA . LYS A 1 103 ? 10.679 -2.265 -21.686 1.00 74.44 103 LYS A CA 1
ATOM 770 C C . LYS A 1 103 ? 11.648 -3.403 -22.007 1.00 74.44 103 LYS A C 1
ATOM 772 O O . LYS A 1 103 ? 11.308 -4.569 -21.832 1.00 74.44 103 LYS A O 1
ATOM 777 N N . SER A 1 104 ? 12.850 -3.050 -22.449 1.00 78.06 104 SER A N 1
ATOM 778 C CA . SER A 1 104 ? 13.957 -3.991 -22.654 1.00 78.06 104 SER A CA 1
ATOM 779 C C . SER A 1 104 ? 14.781 -4.222 -21.385 1.00 78.06 104 SER A C 1
ATOM 781 O O . SER A 1 104 ? 15.334 -5.300 -21.215 1.00 78.06 104 SER A O 1
ATOM 783 N N . GLU A 1 105 ? 14.853 -3.228 -20.497 1.00 83.19 105 GLU A N 1
ATOM 784 C CA . GLU A 1 105 ? 15.651 -3.248 -19.265 1.00 83.19 105 GLU A CA 1
ATOM 785 C C . GLU A 1 105 ? 15.040 -2.336 -18.186 1.00 83.19 105 GLU A C 1
ATOM 787 O O . GLU A 1 105 ? 14.165 -1.514 -18.480 1.00 83.19 105 GLU A O 1
ATOM 792 N N . GLY A 1 106 ? 15.509 -2.477 -16.941 1.00 86.50 106 GLY A N 1
ATOM 793 C CA . GLY A 1 106 ? 15.116 -1.635 -15.805 1.00 86.50 106 GLY A CA 1
ATOM 794 C C . GLY A 1 106 ? 13.723 -1.947 -15.256 1.00 86.50 106 GLY A C 1
ATOM 795 O O . GLY A 1 106 ? 13.268 -3.083 -15.342 1.00 86.50 106 GLY A O 1
ATOM 796 N N . TYR A 1 107 ? 13.063 -0.941 -14.679 1.00 89.06 107 TYR A N 1
ATOM 797 C CA . TYR A 1 107 ? 11.664 -0.928 -14.222 1.00 89.06 107 TYR A CA 1
ATOM 798 C C . TYR A 1 107 ? 11.163 0.519 -14.176 1.00 89.06 107 TYR A C 1
ATOM 800 O O . TYR A 1 107 ? 11.969 1.449 -14.123 1.00 89.06 107 TYR A O 1
ATOM 808 N N . TRP A 1 108 ? 9.847 0.731 -14.245 1.00 88.38 108 TRP A N 1
ATOM 809 C CA . TRP A 1 108 ? 9.281 2.082 -14.160 1.00 88.38 108 TRP A CA 1
ATOM 810 C C . TRP A 1 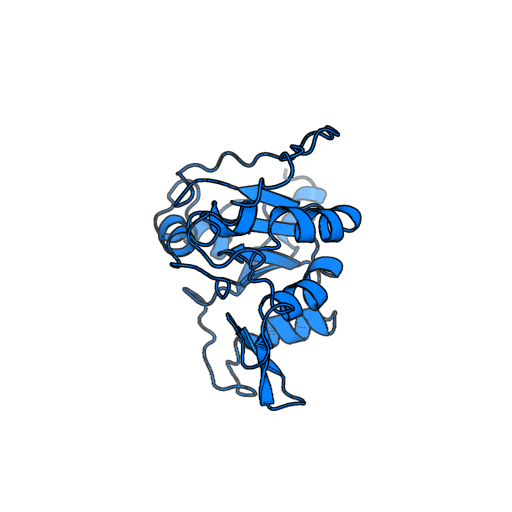108 ? 8.924 2.471 -12.739 1.00 88.38 108 TRP A C 1
ATOM 812 O O . TRP A 1 108 ? 9.165 3.608 -12.343 1.00 88.38 108 TRP A O 1
ATOM 822 N N . CYS A 1 109 ? 8.343 1.540 -11.991 1.00 89.81 109 CYS A N 1
ATOM 823 C CA . CYS A 1 109 ? 8.082 1.725 -10.575 1.00 89.81 109 CYS A CA 1
ATOM 824 C C . CYS A 1 109 ? 8.264 0.404 -9.827 1.00 89.81 109 CYS A C 1
ATOM 826 O O . CYS A 1 109 ? 7.895 -0.671 -10.314 1.00 89.81 109 CYS A O 1
ATOM 828 N N . GLY A 1 110 ? 8.883 0.506 -8.658 1.00 90.38 110 GLY A N 1
ATOM 829 C CA . GLY A 1 110 ? 9.170 -0.609 -7.774 1.00 90.38 110 GLY A CA 1
ATOM 830 C C . GLY A 1 110 ? 8.851 -0.234 -6.337 1.00 90.38 110 GLY A C 1
ATOM 831 O O . GLY A 1 110 ? 8.866 0.943 -5.978 1.00 90.38 110 GLY A O 1
ATOM 832 N N . PHE A 1 111 ? 8.538 -1.242 -5.538 1.00 91.62 111 PHE A N 1
ATOM 833 C CA . PHE A 1 111 ? 8.167 -1.109 -4.143 1.00 91.62 111 PHE A CA 1
ATOM 834 C C . PHE A 1 111 ? 8.857 -2.212 -3.353 1.00 91.62 111 PHE A C 1
ATOM 836 O O . PHE A 1 111 ? 8.523 -3.382 -3.506 1.00 91.62 111 PHE A O 1
ATOM 843 N N . GLY A 1 112 ? 9.867 -1.856 -2.566 1.00 90.12 112 GLY A N 1
ATOM 844 C CA . GLY A 1 112 ? 10.714 -2.849 -1.910 1.00 90.12 112 GLY A CA 1
ATOM 845 C C . GLY A 1 112 ? 11.532 -3.716 -2.870 1.00 90.12 112 GLY A C 1
ATOM 846 O O . GLY A 1 112 ? 11.499 -3.543 -4.093 1.00 90.12 112 GLY A O 1
ATOM 847 N N . ASN A 1 113 ? 12.270 -4.661 -2.295 1.00 91.19 113 ASN A N 1
ATOM 848 C CA . ASN A 1 113 ? 13.110 -5.603 -3.027 1.00 91.19 113 ASN A CA 1
ATOM 849 C C . ASN A 1 113 ? 12.594 -7.025 -2.851 1.00 91.19 113 ASN A C 1
ATOM 851 O O . ASN A 1 113 ? 11.991 -7.365 -1.845 1.00 91.19 113 ASN A O 1
ATOM 855 N N . ASN A 1 114 ? 12.842 -7.873 -3.839 1.00 88.81 114 ASN A N 1
ATOM 856 C CA . ASN A 1 114 ? 12.581 -9.295 -3.732 1.00 88.81 114 ASN A CA 1
ATOM 857 C C . ASN A 1 114 ? 13.723 -9.941 -2.925 1.00 88.81 114 ASN A C 1
ATOM 859 O O . ASN A 1 114 ? 14.856 -9.938 -3.418 1.00 88.81 114 ASN A O 1
ATOM 863 N N . PRO A 1 115 ? 13.454 -10.571 -1.767 1.00 86.94 115 PRO A N 1
ATOM 864 C CA . PRO A 1 115 ? 14.508 -11.130 -0.918 1.00 86.94 115 PRO A CA 1
ATOM 865 C C . PRO A 1 115 ? 15.336 -12.231 -1.597 1.00 86.94 115 PRO A C 1
ATOM 867 O O . PRO A 1 115 ? 16.490 -12.456 -1.245 1.00 86.94 115 PRO A O 1
ATOM 870 N N . ALA A 1 116 ? 14.767 -12.928 -2.589 1.00 87.69 116 ALA A N 1
ATOM 871 C CA . ALA A 1 116 ? 15.453 -14.006 -3.298 1.00 87.69 116 ALA A CA 1
ATOM 872 C C . ALA A 1 116 ? 16.404 -13.502 -4.394 1.00 87.69 116 ALA A C 1
ATOM 874 O O . ALA A 1 116 ? 17.384 -14.175 -4.710 1.00 87.69 116 ALA A O 1
ATOM 875 N N . THR A 1 117 ? 16.113 -12.352 -5.009 1.00 88.88 117 THR A N 1
ATOM 876 C CA . THR A 1 117 ? 16.892 -11.830 -6.149 1.00 88.88 117 THR A CA 1
ATOM 877 C C . THR A 1 117 ? 17.637 -10.536 -5.834 1.00 88.88 117 THR A C 1
ATOM 879 O O . THR A 1 117 ? 18.492 -10.124 -6.618 1.00 88.88 117 THR A O 1
ATOM 882 N N . GLY A 1 118 ? 17.298 -9.866 -4.730 1.00 88.69 118 GLY A N 1
ATOM 883 C CA . GLY A 1 118 ? 17.767 -8.522 -4.393 1.00 88.69 118 GLY A CA 1
ATOM 884 C C . GLY A 1 118 ? 17.332 -7.449 -5.396 1.00 88.69 118 GLY A C 1
ATOM 885 O O . GLY A 1 118 ? 17.870 -6.346 -5.376 1.00 88.69 118 GLY A O 1
ATOM 886 N N . GLN A 1 119 ? 16.415 -7.766 -6.318 1.00 90.69 119 GLN A N 1
ATOM 887 C CA . GLN A 1 119 ? 15.931 -6.826 -7.328 1.00 90.69 119 GLN A CA 1
ATOM 888 C C . GLN A 1 119 ? 14.648 -6.133 -6.863 1.00 90.69 119 GLN A C 1
ATOM 890 O O . GLN A 1 119 ? 13.830 -6.777 -6.205 1.00 90.69 119 GLN A O 1
ATOM 895 N N . PRO A 1 120 ? 14.419 -4.869 -7.254 1.00 91.38 120 PRO A N 1
ATOM 896 C CA . PRO A 1 120 ? 13.184 -4.162 -6.939 1.00 91.38 120 PRO A CA 1
ATOM 897 C C . PRO A 1 120 ? 11.944 -4.916 -7.422 1.00 91.38 120 PRO A C 1
ATOM 899 O O . PRO A 1 120 ? 11.861 -5.314 -8.588 1.00 91.38 120 PRO A O 1
ATOM 902 N N . MET A 1 121 ? 10.964 -5.088 -6.535 1.00 92.31 121 MET A N 1
ATOM 903 C CA . MET A 1 121 ? 9.681 -5.687 -6.896 1.00 92.31 121 MET A CA 1
ATOM 904 C C . MET A 1 121 ? 8.821 -4.657 -7.608 1.00 92.31 121 MET A C 1
ATOM 906 O O . MET A 1 121 ? 8.495 -3.611 -7.049 1.00 92.31 121 MET A O 1
ATOM 910 N N . THR A 1 122 ? 8.432 -4.939 -8.850 1.00 92.38 122 THR A N 1
ATOM 911 C CA . THR A 1 122 ? 7.617 -3.984 -9.612 1.00 92.38 122 THR A CA 1
ATOM 912 C C . THR A 1 122 ? 6.206 -3.884 -9.042 1.00 92.38 122 THR A C 1
ATOM 914 O O . THR A 1 122 ? 5.646 -4.856 -8.537 1.00 92.38 122 THR A O 1
ATOM 917 N N . THR A 1 123 ? 5.561 -2.732 -9.198 1.00 90.62 123 THR A N 1
ATOM 918 C CA . THR A 1 123 ? 4.167 -2.549 -8.748 1.00 90.62 123 THR A CA 1
ATOM 919 C C . THR A 1 123 ? 3.210 -3.519 -9.443 1.00 90.62 123 THR A C 1
ATOM 921 O O . THR A 1 123 ? 2.252 -3.990 -8.838 1.00 90.62 123 THR A O 1
ATOM 924 N N . SER A 1 124 ? 3.493 -3.879 -10.701 1.00 89.44 124 SER A N 1
ATOM 925 C CA . SER A 1 124 ? 2.734 -4.915 -11.416 1.00 89.44 124 SER A CA 1
ATOM 926 C C . SER A 1 124 ? 2.873 -6.290 -10.752 1.00 89.44 124 SER A C 1
ATOM 928 O O . SER A 1 124 ? 1.881 -6.994 -10.598 1.00 89.44 124 SER A O 1
ATOM 930 N N . GLU A 1 125 ? 4.080 -6.649 -10.310 1.00 91.94 125 GLU A N 1
ATOM 931 C CA . GLU A 1 125 ? 4.347 -7.912 -9.614 1.00 91.94 125 GLU A CA 1
ATOM 932 C C . GLU A 1 125 ? 3.636 -7.986 -8.257 1.00 91.94 125 GLU A C 1
ATOM 934 O O . GLU A 1 125 ? 3.028 -9.009 -7.939 1.00 91.94 125 GLU A O 1
ATOM 939 N N . TRP A 1 126 ? 3.638 -6.897 -7.482 1.00 93.50 126 TRP A N 1
ATOM 940 C CA . TRP A 1 126 ? 2.866 -6.824 -6.238 1.00 93.50 126 TRP A CA 1
ATOM 941 C C . TRP A 1 126 ? 1.372 -7.028 -6.462 1.00 93.50 126 TRP A C 1
ATOM 943 O O . TRP A 1 126 ? 0.725 -7.741 -5.698 1.00 93.50 126 TRP A O 1
ATOM 953 N N . LEU A 1 127 ? 0.817 -6.435 -7.518 1.00 91.44 127 LEU A N 1
ATOM 954 C CA . LEU A 1 127 ? -0.599 -6.587 -7.841 1.00 91.44 127 LEU A CA 1
ATOM 955 C C . LEU A 1 127 ? -0.945 -8.016 -8.245 1.00 91.44 127 LEU A C 1
ATOM 957 O O . LEU A 1 127 ? -1.945 -8.543 -7.763 1.00 91.44 127 LEU A O 1
ATOM 961 N N . ASP A 1 128 ? -0.117 -8.653 -9.073 1.00 90.56 128 ASP A N 1
ATOM 962 C CA . ASP A 1 128 ? -0.322 -10.048 -9.472 1.00 90.56 128 ASP A CA 1
ATOM 963 C C . ASP A 1 128 ? -0.298 -10.997 -8.256 1.00 90.56 128 ASP A C 1
ATOM 965 O O . ASP A 1 128 ? -1.060 -11.964 -8.208 1.00 90.56 128 ASP A O 1
ATOM 969 N N . ARG A 1 129 ? 0.527 -10.695 -7.243 1.00 92.56 129 ARG A N 1
ATOM 970 C CA . ARG A 1 129 ? 0.657 -11.474 -5.999 1.00 92.56 129 ARG A CA 1
ATOM 971 C C . ARG A 1 129 ? -0.462 -11.219 -4.984 1.00 92.56 129 ARG A C 1
ATOM 973 O O . ARG A 1 129 ? -1.017 -12.171 -4.431 1.00 92.56 129 ARG A O 1
ATOM 980 N N . LEU A 1 130 ? -0.793 -9.951 -4.728 1.00 94.00 130 LEU A N 1
ATOM 981 C CA . LEU A 1 130 ? -1.663 -9.537 -3.620 1.00 94.00 130 LEU A CA 1
ATOM 982 C C . LEU A 1 130 ? -3.132 -9.398 -4.016 1.00 94.00 130 LEU A C 1
ATOM 984 O O . LEU A 1 130 ? -4.012 -9.736 -3.225 1.00 94.00 130 LEU A O 1
ATOM 988 N N . ALA A 1 131 ? -3.434 -8.929 -5.229 1.00 91.81 131 ALA A N 1
ATOM 989 C CA . ALA A 1 131 ? -4.817 -8.667 -5.628 1.00 91.81 131 ALA A CA 1
ATOM 990 C C . ALA A 1 131 ? -5.734 -9.911 -5.590 1.00 91.81 131 ALA A C 1
ATOM 992 O O . ALA A 1 131 ? -6.897 -9.759 -5.213 1.00 91.81 131 ALA A O 1
ATOM 993 N N . PRO A 1 132 ? -5.270 -11.138 -5.916 1.00 90.81 132 PRO A N 1
ATOM 994 C CA . PRO A 1 132 ? -6.092 -12.345 -5.769 1.00 90.81 132 PRO A CA 1
ATOM 995 C C . PRO A 1 132 ? -6.399 -12.718 -4.308 1.00 90.81 132 PRO A C 1
ATOM 997 O O . PRO A 1 132 ? -7.430 -13.340 -4.032 1.00 90.81 132 PRO A O 1
ATOM 1000 N N . LYS A 1 133 ? -5.500 -12.349 -3.386 1.00 91.94 133 LYS A N 1
ATOM 1001 C CA . LYS A 1 133 ? -5.551 -12.684 -1.954 1.00 91.94 133 LYS A CA 1
ATOM 1002 C C . LYS A 1 133 ? -6.319 -11.635 -1.144 1.00 91.94 133 LYS A C 1
ATOM 1004 O O . LYS A 1 133 ? -6.879 -11.963 -0.108 1.00 91.94 133 LYS A O 1
ATOM 1009 N N . ALA A 1 134 ? -6.393 -10.400 -1.640 1.00 92.00 134 ALA A N 1
ATOM 1010 C CA . ALA A 1 134 ? -7.083 -9.303 -0.974 1.00 92.00 134 ALA A CA 1
ATOM 1011 C C . ALA A 1 134 ? -8.597 -9.546 -0.853 1.00 92.00 134 ALA A C 1
ATOM 1013 O O . ALA A 1 134 ? -9.261 -9.998 -1.793 1.00 92.00 134 ALA A O 1
ATOM 1014 N N . THR A 1 135 ? -9.170 -9.149 0.283 1.00 92.19 135 THR A N 1
ATOM 1015 C CA . THR A 1 135 ? -10.623 -9.133 0.503 1.00 92.19 135 THR A CA 1
ATOM 1016 C C . THR A 1 135 ? -11.304 -8.183 -0.483 1.00 92.19 135 THR A C 1
ATOM 1018 O O . THR A 1 135 ? -12.350 -8.502 -1.056 1.00 92.19 135 THR A O 1
ATOM 1021 N N . ALA A 1 136 ? -10.686 -7.023 -0.706 1.00 90.50 136 ALA A N 1
ATOM 1022 C CA . ALA A 1 136 ? -11.087 -6.034 -1.695 1.00 90.50 136 ALA A CA 1
ATOM 1023 C C . ALA A 1 136 ? -9.863 -5.259 -2.192 1.00 90.50 136 ALA A C 1
ATOM 1025 O O . ALA A 1 136 ? -8.882 -5.102 -1.462 1.00 90.50 136 ALA A O 1
ATOM 1026 N N . VAL A 1 137 ? -9.954 -4.735 -3.416 1.00 91.31 137 VAL A N 1
ATOM 1027 C CA . VAL A 1 137 ? -8.955 -3.807 -3.958 1.00 91.31 137 VAL A CA 1
ATOM 1028 C C . VAL A 1 137 ? -9.593 -2.440 -4.180 1.00 91.31 137 VAL A C 1
ATOM 1030 O O . VAL A 1 137 ? -10.672 -2.336 -4.767 1.00 91.31 137 VAL A O 1
ATOM 1033 N N . VAL A 1 138 ? -8.932 -1.385 -3.716 1.00 91.00 138 VAL A N 1
ATOM 1034 C CA . VAL A 1 138 ? -9.383 0.003 -3.830 1.00 91.00 138 VAL A CA 1
ATOM 1035 C C . VAL A 1 138 ? -8.401 0.757 -4.712 1.00 91.00 138 VAL A C 1
ATOM 1037 O O . VAL A 1 138 ? -7.249 0.961 -4.342 1.00 91.00 138 VAL A O 1
ATOM 1040 N N . ALA A 1 139 ? -8.865 1.193 -5.879 1.00 90.44 139 ALA A N 1
ATOM 1041 C CA . ALA A 1 139 ? -8.104 2.098 -6.730 1.00 90.44 139 ALA A CA 1
ATOM 1042 C C . ALA A 1 139 ? -8.422 3.546 -6.332 1.00 90.44 139 ALA A C 1
ATOM 1044 O O . ALA A 1 139 ? -9.561 4.005 -6.506 1.00 90.44 139 ALA A O 1
ATOM 1045 N N . VAL A 1 140 ? -7.422 4.249 -5.800 1.00 88.75 140 VAL A N 1
ATOM 1046 C CA . VAL A 1 140 ? -7.544 5.619 -5.292 1.00 88.75 140 VAL A CA 1
ATOM 1047 C C . VAL A 1 140 ? -6.915 6.593 -6.283 1.00 88.75 140 VAL A C 1
ATOM 1049 O O . VAL A 1 140 ? -5.777 6.431 -6.719 1.00 88.75 140 VAL A O 1
ATOM 1052 N N . GLY A 1 141 ? -7.696 7.600 -6.666 1.00 84.31 141 GLY A N 1
ATOM 1053 C CA . GLY A 1 141 ? -7.255 8.637 -7.585 1.00 84.31 141 GLY A CA 1
ATOM 1054 C C . GLY A 1 141 ? -7.499 8.300 -9.047 1.00 84.31 141 GLY A C 1
ATOM 1055 O O . GLY A 1 141 ? -7.654 7.149 -9.469 1.00 84.31 141 GLY A O 1
ATOM 1056 N N . THR A 1 142 ? -7.526 9.347 -9.870 1.00 83.81 142 THR A N 1
ATOM 1057 C CA . THR A 1 142 ? -7.718 9.213 -11.327 1.00 83.81 142 THR A CA 1
ATOM 1058 C C . THR A 1 142 ? -6.590 8.394 -11.972 1.00 83.81 142 THR A C 1
ATOM 1060 O O . THR A 1 142 ? -6.817 7.660 -12.935 1.00 83.81 142 THR A O 1
ATOM 1063 N N . CYS A 1 143 ? -5.382 8.464 -11.406 1.00 87.44 143 CYS A N 1
ATOM 1064 C CA . CYS A 1 143 ? -4.219 7.713 -11.867 1.00 87.44 143 CYS A CA 1
ATOM 1065 C C . CYS A 1 143 ? -4.404 6.196 -11.704 1.00 87.44 143 CYS A C 1
ATOM 1067 O O . CYS A 1 143 ? -4.248 5.466 -12.681 1.00 87.44 143 CYS A O 1
ATOM 1069 N N . ALA A 1 144 ? -4.799 5.721 -10.520 1.00 85.88 144 ALA A N 1
ATOM 1070 C CA . ALA A 1 144 ? -4.982 4.289 -10.264 1.00 85.88 144 ALA A CA 1
ATOM 1071 C C . ALA A 1 144 ? -6.272 3.713 -10.866 1.00 85.88 144 ALA A C 1
ATOM 1073 O O . ALA A 1 144 ? -6.384 2.507 -11.090 1.00 85.88 144 ALA A O 1
ATOM 1074 N N . THR A 1 145 ? -7.270 4.561 -11.126 1.00 82.88 145 THR A N 1
ATOM 1075 C CA . THR A 1 145 ? -8.560 4.129 -11.688 1.00 82.88 145 THR A CA 1
ATOM 1076 C C . THR A 1 145 ? -8.563 4.103 -13.215 1.00 82.88 145 THR A C 1
ATOM 1078 O O . THR A 1 145 ? -9.106 3.166 -13.808 1.00 82.88 145 THR A O 1
ATOM 1081 N N . TYR A 1 146 ? -7.964 5.110 -13.858 1.00 80.69 146 TYR A N 1
ATOM 1082 C CA . TYR A 1 146 ? -8.059 5.328 -15.307 1.00 80.69 146 TYR A CA 1
ATOM 1083 C C . TYR A 1 146 ? -6.716 5.602 -15.992 1.00 80.69 146 TYR A C 1
ATOM 1085 O O . TYR A 1 146 ? -6.679 5.793 -17.205 1.00 80.69 146 TYR A O 1
ATOM 1093 N N . GLY A 1 147 ? -5.611 5.627 -15.248 1.00 79.19 147 GLY A N 1
ATOM 1094 C CA . GLY A 1 147 ? -4.285 6.010 -15.733 1.00 79.19 147 GLY A CA 1
ATOM 1095 C C . GLY A 1 147 ? -3.965 7.494 -15.522 1.00 79.19 147 GLY A C 1
ATOM 1096 O O . GLY A 1 147 ? -2.831 7.833 -15.200 1.00 79.19 147 GLY A O 1
ATOM 1097 N N . GLY A 1 148 ? -4.961 8.381 -15.608 1.00 82.31 148 GLY A N 1
ATOM 1098 C CA . GLY A 1 148 ? -4.804 9.811 -15.317 1.00 82.31 148 GLY A CA 1
ATOM 1099 C C . GLY A 1 148 ? -3.794 10.522 -16.223 1.00 82.31 148 GLY A C 1
ATOM 1100 O O . GLY A 1 148 ? -3.598 10.133 -17.375 1.00 82.31 148 GLY A O 1
ATOM 1101 N N . ILE A 1 149 ? -3.158 11.577 -15.702 1.00 84.50 149 ILE A N 1
ATOM 1102 C CA . ILE A 1 149 ? -2.189 12.389 -16.459 1.00 84.50 149 ILE A CA 1
ATOM 1103 C C . ILE A 1 149 ? -0.977 11.574 -16.912 1.00 84.50 149 ILE A C 1
ATOM 1105 O O . ILE A 1 149 ? -0.467 11.783 -18.012 1.00 84.50 149 ILE A O 1
ATOM 1109 N N . HIS A 1 150 ? -0.574 10.585 -16.111 1.00 81.38 150 HIS A N 1
ATOM 1110 C CA . HIS A 1 150 ? 0.493 9.666 -16.472 1.00 81.38 150 HIS A CA 1
ATOM 1111 C C . HIS A 1 150 ? 0.150 8.898 -17.747 1.00 81.38 150 HIS A C 1
ATOM 1113 O O . HIS A 1 150 ? 1.044 8.679 -18.545 1.00 81.38 150 HIS A O 1
ATOM 1119 N N . ALA A 1 151 ? -1.127 8.599 -18.008 1.00 73.62 151 ALA A N 1
ATOM 1120 C CA . ALA A 1 151 ? -1.576 7.891 -19.205 1.00 73.62 151 ALA A CA 1
ATOM 1121 C C . ALA A 1 151 ? -2.002 8.783 -20.390 1.00 73.62 151 ALA A C 1
ATOM 1123 O O . ALA A 1 151 ? -2.666 8.307 -21.315 1.00 73.62 151 ALA A O 1
ATOM 1124 N N . MET A 1 152 ? -1.633 10.069 -20.398 1.00 70.94 152 MET A N 1
ATOM 1125 C CA . MET A 1 152 ? -1.988 11.000 -21.477 1.00 70.94 152 MET A CA 1
ATOM 1126 C C . MET A 1 152 ? -1.323 10.622 -22.817 1.00 70.94 152 MET A C 1
ATOM 1128 O O . MET A 1 152 ? -0.225 10.073 -22.843 1.00 70.94 152 MET A O 1
ATOM 1132 N N . VAL A 1 153 ? -1.966 10.953 -23.947 1.00 54.62 153 VAL A N 1
ATOM 1133 C CA . VAL A 1 153 ? -1.579 10.575 -25.331 1.00 54.62 153 VAL A CA 1
ATOM 1134 C C . VAL A 1 153 ? -0.125 10.894 -25.717 1.00 54.62 153 VAL A C 1
ATOM 1136 O O . VAL A 1 153 ? 0.435 10.226 -26.581 1.00 54.62 153 VAL A O 1
ATOM 1139 N N . THR A 1 154 ? 0.501 11.895 -25.100 1.00 52.84 154 THR A N 1
ATOM 1140 C CA . THR A 1 154 ? 1.905 12.263 -25.362 1.00 52.84 154 THR A CA 1
ATOM 1141 C C . THR A 1 154 ? 2.911 11.336 -24.681 1.00 52.84 154 THR A C 1
ATOM 1143 O O . THR A 1 154 ? 4.094 11.348 -25.017 1.00 52.84 154 THR A O 1
ATOM 1146 N N . THR A 1 155 ? 2.461 10.507 -23.741 1.00 56.22 155 THR A N 1
ATOM 1147 C CA . THR A 1 155 ? 3.282 9.443 -23.170 1.00 56.22 155 THR A CA 1
ATOM 1148 C C . THR A 1 155 ? 3.404 8.287 -24.162 1.00 56.22 155 THR A C 1
ATOM 1150 O O . THR A 1 155 ? 2.498 8.019 -24.949 1.00 56.22 155 THR A O 1
ATOM 1153 N N . ARG A 1 156 ? 4.565 7.618 -24.172 1.00 47.12 156 ARG A N 1
ATOM 1154 C CA . ARG A 1 156 ? 4.922 6.605 -25.182 1.00 47.12 156 ARG A CA 1
ATOM 1155 C C . ARG A 1 156 ? 3.776 5.580 -25.374 1.00 47.12 156 ARG A C 1
ATOM 1157 O O . ARG A 1 156 ? 3.354 4.982 -24.380 1.00 47.12 156 ARG A O 1
ATOM 1164 N N . PRO A 1 157 ? 3.275 5.351 -26.606 1.00 42.19 157 PRO A N 1
ATOM 1165 C CA . PRO A 1 157 ? 2.138 4.460 -26.846 1.00 42.19 157 PRO A CA 1
ATOM 1166 C C . PRO A 1 157 ? 2.387 3.038 -26.316 1.00 42.19 157 PRO A C 1
ATOM 1168 O O . PRO A 1 157 ? 3.446 2.468 -26.564 1.00 42.19 157 PRO A O 1
ATOM 1171 N N . GLY A 1 158 ? 1.411 2.455 -25.607 1.00 50.22 158 GLY A N 1
ATOM 1172 C CA . GLY A 1 158 ? 1.468 1.070 -25.095 1.00 50.22 158 GLY A CA 1
ATOM 1173 C C . GLY A 1 158 ? 1.889 0.910 -23.627 1.00 50.22 158 GLY A C 1
ATOM 1174 O O . GLY A 1 158 ? 1.969 -0.210 -23.124 1.00 50.22 158 GLY A O 1
ATOM 1175 N N . ARG A 1 159 ? 2.125 2.018 -22.919 1.00 53.66 159 ARG A N 1
ATOM 1176 C CA . ARG A 1 159 ? 2.671 2.039 -21.555 1.00 53.66 159 ARG A CA 1
ATOM 1177 C C . ARG A 1 159 ? 1.659 1.768 -20.429 1.00 53.66 159 ARG A C 1
ATOM 1179 O O . ARG A 1 159 ? 2.071 1.742 -19.277 1.00 53.66 159 ARG A O 1
ATOM 1186 N N . TRP A 1 160 ? 0.375 1.522 -20.722 1.00 55.81 160 TRP A N 1
ATOM 1187 C CA . TRP A 1 160 ? -0.702 1.569 -19.712 1.00 55.81 160 TRP A CA 1
ATOM 1188 C C . TRP A 1 160 ? -1.596 0.329 -19.683 1.00 55.81 160 TRP A C 1
ATOM 1190 O O . TRP A 1 160 ? -1.998 -0.173 -20.731 1.00 55.81 160 TRP A O 1
ATOM 1200 N N . VAL A 1 161 ? -1.957 -0.117 -18.471 1.00 51.28 161 VAL A N 1
ATOM 1201 C CA . VAL A 1 161 ? -2.800 -1.309 -18.235 1.00 51.28 161 VAL A CA 1
ATOM 1202 C C . VAL A 1 161 ? -3.988 -1.005 -17.302 1.00 51.28 161 VAL A C 1
ATOM 1204 O O . VAL A 1 161 ? -4.611 -1.911 -16.776 1.00 51.28 161 VAL A O 1
ATOM 1207 N N . CYS A 1 162 ? -4.360 0.256 -17.065 1.00 47.09 162 CYS A N 1
ATOM 1208 C CA . CYS A 1 162 ? -5.275 0.558 -15.955 1.00 47.09 162 CYS A CA 1
ATOM 1209 C C . CYS A 1 162 ? -6.697 -0.046 -16.109 1.00 47.09 162 CYS A C 1
ATOM 1211 O O . CYS A 1 162 ? -7.122 -0.789 -15.229 1.00 47.09 162 CYS A O 1
ATOM 1213 N N . PRO A 1 163 ? -7.430 0.110 -17.231 1.00 45.75 163 PRO A N 1
ATOM 1214 C CA . PRO A 1 163 ? -8.732 -0.554 -17.375 1.00 45.75 163 PRO A CA 1
ATOM 1215 C C . PRO A 1 163 ? -8.621 -2.087 -17.487 1.00 45.75 163 PRO A C 1
ATOM 1217 O O . PRO A 1 163 ? -9.539 -2.810 -17.097 1.00 45.75 163 PRO A O 1
ATOM 1220 N N . THR A 1 164 ? -7.497 -2.583 -18.016 1.00 46.75 164 THR A N 1
ATOM 1221 C CA . THR A 1 164 ? -7.294 -3.993 -18.374 1.00 46.75 164 THR A CA 1
ATOM 1222 C C . THR A 1 164 ? -6.899 -4.857 -17.176 1.00 46.75 164 THR A C 1
ATOM 1224 O O . THR A 1 164 ? -7.421 -5.966 -17.066 1.00 46.75 164 THR A O 1
ATOM 1227 N N . ILE A 1 165 ? -6.066 -4.366 -16.240 1.00 50.22 165 ILE A N 1
ATOM 1228 C CA . ILE A 1 165 ? -5.744 -5.126 -15.015 1.00 50.22 165 ILE A CA 1
ATOM 1229 C C . ILE A 1 165 ? -7.002 -5.365 -14.185 1.00 50.22 165 ILE A C 1
ATOM 1231 O O . ILE A 1 165 ? -7.229 -6.472 -13.705 1.00 50.22 165 ILE A O 1
ATOM 1235 N N . TRP A 1 166 ? -7.872 -4.353 -14.078 1.00 52.22 166 TRP A N 1
ATOM 1236 C CA . TRP A 1 166 ? -9.087 -4.452 -13.280 1.00 52.22 166 TRP A CA 1
ATOM 1237 C C . TRP A 1 166 ? -10.094 -5.379 -13.956 1.00 52.22 166 TRP A C 1
ATOM 1239 O O . TRP A 1 166 ? -10.872 -6.030 -13.274 1.00 52.22 166 TRP A O 1
ATOM 1249 N N . GLY A 1 167 ? -10.062 -5.495 -15.288 1.00 47.72 167 GLY A N 1
ATOM 1250 C CA . GLY A 1 167 ? -10.835 -6.494 -16.026 1.00 47.72 167 GLY A CA 1
ATOM 1251 C C . GLY A 1 167 ? -10.367 -7.941 -15.804 1.00 47.72 167 GLY A C 1
ATOM 1252 O O . GLY A 1 167 ? -11.146 -8.867 -16.040 1.00 47.72 167 GLY A O 1
ATOM 1253 N N . GLY A 1 168 ? -9.121 -8.148 -15.360 1.00 46.28 168 GLY A N 1
ATOM 1254 C CA . GLY A 1 168 ? -8.593 -9.438 -14.903 1.00 46.28 168 GLY A CA 1
ATOM 1255 C C . GLY A 1 168 ? -8.887 -9.693 -13.421 1.00 46.28 168 GLY A C 1
ATOM 1256 O O . GLY A 1 168 ? -9.522 -10.687 -13.084 1.00 46.28 168 GLY A O 1
ATOM 1257 N N . ILE A 1 169 ? -8.513 -8.748 -12.551 1.00 50.03 169 ILE A N 1
ATOM 1258 C CA . ILE A 1 169 ? -8.666 -8.819 -11.084 1.00 50.03 169 ILE A CA 1
ATOM 1259 C C . ILE A 1 169 ? -10.142 -8.783 -10.658 1.00 50.03 169 ILE A C 1
ATOM 1261 O O . ILE A 1 169 ? -10.575 -9.550 -9.801 1.00 50.03 169 ILE A O 1
ATOM 1265 N N . GLY A 1 170 ? -10.955 -7.950 -11.311 1.00 40.50 170 GLY A N 1
ATOM 1266 C CA . GLY A 1 170 ? -12.385 -7.787 -11.035 1.00 40.50 170 GLY A CA 1
ATOM 1267 C C . GLY A 1 170 ? -13.244 -9.007 -11.380 1.00 40.50 170 GLY A C 1
ATOM 1268 O O . GLY A 1 170 ? -14.432 -9.019 -11.064 1.00 40.50 170 GLY A O 1
ATOM 1269 N N . ARG A 1 171 ? -12.670 -10.042 -12.016 1.00 44.53 171 ARG A N 1
ATOM 1270 C CA . ARG A 1 171 ? -13.320 -11.357 -12.149 1.00 44.53 171 ARG A CA 1
ATOM 1271 C C . ARG A 1 171 ? -13.175 -12.211 -10.887 1.00 44.53 171 ARG A C 1
ATOM 1273 O O . ARG A 1 171 ? -13.989 -13.107 -10.704 1.00 44.53 171 ARG A O 1
ATOM 1280 N N . ALA A 1 172 ? -12.176 -11.936 -10.045 1.00 43.19 172 ALA A N 1
ATOM 1281 C CA . ALA A 1 172 ? -11.863 -12.708 -8.844 1.00 43.19 172 ALA A CA 1
ATOM 1282 C C . ALA A 1 172 ? -12.323 -12.024 -7.541 1.00 43.19 172 ALA A C 1
ATOM 1284 O O . ALA A 1 172 ? -12.773 -12.716 -6.630 1.00 43.19 172 ALA A O 1
ATOM 1285 N N . ARG A 1 173 ? -12.245 -10.685 -7.436 1.00 53.78 173 ARG A N 1
ATOM 1286 C CA . ARG A 1 173 ? -12.571 -9.918 -6.211 1.00 53.78 173 ARG A CA 1
ATOM 1287 C C . ARG A 1 173 ? -13.201 -8.546 -6.527 1.00 53.78 173 ARG A C 1
ATOM 1289 O O . ARG A 1 173 ? -12.978 -8.013 -7.617 1.00 53.78 173 ARG A O 1
ATOM 1296 N N . PRO A 1 174 ? -13.993 -7.949 -5.612 1.00 64.06 174 PRO A N 1
ATOM 1297 C CA . PRO A 1 174 ? -14.562 -6.615 -5.812 1.00 64.06 174 PRO A CA 1
ATOM 1298 C C . PRO A 1 174 ? -13.472 -5.532 -5.889 1.00 64.06 174 PRO A C 1
ATOM 1300 O O . PRO A 1 174 ? -12.621 -5.432 -5.005 1.00 64.06 174 PRO A O 1
ATOM 1303 N N . VAL A 1 175 ? -13.538 -4.694 -6.932 1.00 57.19 175 VAL A N 1
ATOM 1304 C CA . VAL A 1 175 ? -12.688 -3.503 -7.102 1.00 57.19 175 VAL A CA 1
ATOM 1305 C C . VAL A 1 175 ? -13.547 -2.253 -6.941 1.00 57.19 175 VAL A C 1
ATOM 1307 O O . VAL A 1 175 ? -14.449 -2.019 -7.753 1.00 57.19 175 VAL A O 1
ATOM 1310 N N . SER A 1 176 ? -13.275 -1.442 -5.919 1.00 65.19 176 SER A N 1
ATOM 1311 C CA . SER A 1 176 ? -13.904 -0.128 -5.763 1.00 65.19 176 SER A CA 1
ATOM 1312 C C . SER A 1 176 ? -13.053 0.952 -6.441 1.00 65.19 176 SER A C 1
ATOM 1314 O O . SER A 1 176 ? -11.822 0.886 -6.463 1.00 65.19 176 SER A O 1
ATOM 1316 N N . ARG A 1 177 ? -13.718 1.933 -7.064 1.00 61.44 177 ARG A N 1
ATOM 1317 C CA . ARG A 1 177 ? -13.068 3.034 -7.788 1.00 61.44 177 ARG A CA 1
ATOM 1318 C C . ARG A 1 177 ? -13.491 4.369 -7.185 1.00 61.44 177 ARG A C 1
ATOM 1320 O O . ARG A 1 177 ? -14.681 4.701 -7.196 1.00 61.44 177 ARG A O 1
ATOM 1327 N N . SER A 1 178 ? -12.509 5.134 -6.721 1.00 57.75 178 SER A N 1
ATOM 1328 C CA . SER A 1 178 ? -12.692 6.484 -6.180 1.00 57.75 178 SER A CA 1
ATOM 1329 C C . SER A 1 178 ? -11.871 7.464 -7.013 1.00 57.75 178 SER A C 1
ATOM 1331 O O . SER A 1 178 ? -10.649 7.506 -6.900 1.00 57.75 178 SER A O 1
ATOM 1333 N N . SER A 1 179 ? -12.528 8.225 -7.893 1.00 51.00 179 SER A N 1
ATOM 1334 C CA . SER A 1 179 ? -11.854 9.055 -8.901 1.00 51.00 179 SER A CA 1
ATOM 1335 C C . SER A 1 179 ? -12.204 10.542 -8.783 1.00 51.00 179 SER A C 1
ATOM 1337 O O . SER A 1 179 ? -13.297 10.939 -9.179 1.00 51.00 179 SER A O 1
ATOM 1339 N N . VAL A 1 180 ? -11.254 11.348 -8.299 1.00 51.25 180 VAL A N 1
ATOM 1340 C CA . VAL A 1 180 ? -11.031 12.783 -8.603 1.00 51.25 180 VAL A CA 1
ATOM 1341 C C . VAL A 1 180 ? -9.495 12.989 -8.568 1.00 51.25 180 VAL A C 1
ATOM 1343 O O . VAL A 1 180 ? -8.780 12.049 -8.218 1.00 51.25 180 VAL A O 1
ATOM 1346 N N . PHE A 1 181 ? -8.950 14.118 -9.029 1.00 39.47 181 PHE A N 1
ATOM 1347 C CA . PHE A 1 181 ? -7.506 14.407 -8.987 1.00 39.47 181 PHE A CA 1
ATOM 1348 C C . PHE A 1 181 ? -7.235 15.747 -8.267 1.00 39.47 181 PHE A C 1
ATOM 1350 O O . PHE A 1 181 ? -7.477 16.795 -8.870 1.00 39.47 181 PHE A O 1
ATOM 1357 N N . PRO A 1 182 ? -6.746 15.732 -7.010 1.00 54.75 182 PRO A N 1
ATOM 1358 C CA . PRO A 1 182 ? -6.786 14.589 -6.091 1.00 54.75 182 PRO A CA 1
ATOM 1359 C C . PRO A 1 182 ? -8.234 14.247 -5.696 1.00 54.75 182 PRO A C 1
ATOM 1361 O O . PRO A 1 182 ? -9.162 15.017 -5.963 1.00 54.75 182 PRO A O 1
ATOM 1364 N N . VAL A 1 183 ? -8.455 13.073 -5.106 1.00 54.72 183 VAL A N 1
ATOM 1365 C CA . VAL A 1 183 ? -9.780 12.633 -4.639 1.00 54.72 183 VAL A CA 1
ATOM 1366 C C . VAL A 1 183 ? -10.458 13.719 -3.767 1.00 54.72 183 VAL A C 1
ATOM 1368 O O . VAL A 1 183 ? -9.891 14.189 -2.785 1.00 54.72 183 VAL A O 1
ATOM 1371 N N . ALA A 1 184 ? -11.679 14.141 -4.135 1.00 47.19 184 ALA A N 1
ATOM 1372 C CA . ALA A 1 184 ? -12.422 15.212 -3.459 1.00 47.19 184 ALA A CA 1
ATOM 1373 C C . ALA A 1 184 ? -13.067 14.751 -2.139 1.00 47.19 184 ALA A C 1
ATOM 1375 O O . ALA A 1 184 ? -13.426 13.583 -1.980 1.00 47.19 184 ALA A O 1
ATOM 1376 N N . ARG A 1 185 ? -13.281 15.702 -1.218 1.00 51.91 185 ARG A N 1
ATOM 1377 C CA . ARG A 1 185 ? -13.940 15.491 0.083 1.00 51.91 185 ARG A CA 1
ATOM 1378 C C . ARG A 1 185 ? -15.429 15.888 0.045 1.00 51.91 185 ARG A C 1
ATOM 1380 O O . ARG A 1 185 ? -15.707 17.001 -0.403 1.00 51.91 185 ARG A O 1
ATOM 1387 N N . PRO A 1 186 ? -16.368 15.088 0.595 1.00 48.81 186 PRO A N 1
ATOM 1388 C CA . PRO A 1 186 ? -16.276 13.656 0.891 1.00 48.81 186 PRO A CA 1
ATOM 1389 C C . PRO A 1 186 ? -16.361 12.803 -0.390 1.00 48.81 186 PRO A C 1
ATOM 1391 O O . PRO A 1 186 ? -16.929 13.212 -1.405 1.00 48.81 186 PRO A O 1
ATOM 1394 N N . ILE A 1 187 ? -15.803 11.592 -0.331 1.00 49.59 187 ILE A N 1
ATOM 1395 C CA . ILE A 1 187 ? -15.702 10.667 -1.468 1.00 49.59 187 ILE A CA 1
ATOM 1396 C C . ILE A 1 187 ? -17.086 10.131 -1.853 1.00 49.59 187 ILE A C 1
ATOM 1398 O O . ILE A 1 187 ? -17.766 9.502 -1.046 1.00 49.59 187 ILE A O 1
ATOM 1402 N N . ARG A 1 188 ? -17.477 10.279 -3.126 1.00 34.12 188 ARG A N 1
ATOM 1403 C CA . ARG A 1 188 ? -18.522 9.442 -3.741 1.00 34.12 188 ARG A CA 1
ATOM 1404 C C . ARG A 1 188 ? -17.867 8.193 -4.329 1.00 34.12 188 ARG A C 1
ATOM 1406 O O . ARG A 1 188 ? -17.342 8.227 -5.440 1.00 34.12 188 ARG A O 1
ATOM 1413 N N . THR A 1 189 ? -17.903 7.084 -3.598 1.00 37.22 189 THR A N 1
ATOM 1414 C CA . THR A 1 189 ? -17.534 5.766 -4.126 1.00 37.22 189 THR A CA 1
ATOM 1415 C C . THR A 1 189 ? -18.575 5.335 -5.154 1.00 37.22 189 THR A C 1
ATOM 1417 O O . THR A 1 189 ? -19.772 5.286 -4.869 1.00 37.22 189 THR A O 1
ATOM 1420 N N . THR A 1 190 ? -18.134 5.012 -6.370 1.00 33.78 190 THR A N 1
ATOM 1421 C CA . THR A 1 190 ? -19.014 4.397 -7.371 1.00 33.78 190 THR A CA 1
ATOM 1422 C C . THR A 1 190 ? -18.720 2.906 -7.430 1.00 33.78 190 THR A C 1
ATOM 1424 O O . THR A 1 190 ? -17.663 2.474 -7.882 1.00 33.78 190 THR A O 1
ATOM 1427 N N . TRP A 1 191 ? -19.660 2.098 -6.942 1.00 26.34 191 TRP A N 1
ATOM 1428 C CA . TRP A 1 191 ? -19.676 0.669 -7.233 1.00 26.34 191 TRP A CA 1
ATOM 1429 C C . TRP A 1 191 ? -20.145 0.495 -8.679 1.00 26.34 191 TRP A C 1
ATOM 1431 O O . TRP A 1 191 ? -21.209 1.024 -9.026 1.00 26.34 191 TRP A O 1
ATOM 1441 N N . PRO A 1 192 ? -19.402 -0.203 -9.554 1.00 28.72 192 PRO A N 1
ATOM 1442 C CA . PRO A 1 192 ? -19.866 -0.406 -10.914 1.00 28.72 192 PRO A CA 1
ATOM 1443 C C . PRO A 1 192 ? -21.130 -1.274 -10.881 1.00 28.72 192 PRO A C 1
ATOM 1445 O O . PRO A 1 192 ? -21.085 -2.460 -10.555 1.00 28.72 192 PRO A O 1
ATOM 1448 N N . LYS A 1 193 ? -22.279 -0.693 -11.248 1.00 24.92 193 LYS A N 1
ATOM 1449 C CA . LYS A 1 193 ? -23.415 -1.496 -11.714 1.00 24.92 193 LYS A CA 1
ATOM 1450 C C . LYS A 1 193 ? -22.929 -2.261 -12.943 1.00 24.92 193 LYS A C 1
ATOM 1452 O O . LYS A 1 193 ? -22.334 -1.656 -13.832 1.00 24.92 193 LYS A O 1
ATOM 1457 N N . ARG A 1 194 ? -23.163 -3.578 -12.986 1.00 27.28 194 ARG A N 1
ATOM 1458 C CA . ARG A 1 194 ? -22.874 -4.419 -14.157 1.00 27.28 194 ARG A CA 1
ATOM 1459 C C . ARG A 1 194 ? -23.475 -3.756 -15.404 1.00 27.28 194 ARG A C 1
ATOM 1461 O O . ARG A 1 194 ? -24.691 -3.763 -15.564 1.00 27.28 194 ARG A O 1
ATOM 1468 N N . SER A 1 195 ? -22.645 -3.190 -16.276 1.00 27.33 195 SER A N 1
ATOM 1469 C CA . SER A 1 195 ? -23.042 -2.797 -17.628 1.00 27.33 195 SER A CA 1
ATOM 1470 C C . SER A 1 195 ? -21.939 -3.185 -18.624 1.00 27.33 195 SER A C 1
ATOM 1472 O O . SER A 1 195 ? -20.758 -3.106 -18.280 1.00 27.33 195 SER A O 1
ATOM 1474 N N . PRO A 1 196 ? -22.281 -3.681 -19.831 1.00 28.77 196 PRO A N 1
ATOM 1475 C CA . PRO A 1 196 ? -21.345 -4.421 -20.681 1.00 28.77 196 PRO A CA 1
ATOM 1476 C C . PRO A 1 196 ? -20.600 -3.549 -21.702 1.00 28.77 196 PRO A C 1
ATOM 1478 O O . PRO A 1 196 ? -19.861 -4.070 -22.531 1.00 28.77 196 PRO A O 1
ATOM 1481 N N . THR A 1 197 ? -20.775 -2.232 -21.699 1.00 27.12 197 THR A N 1
ATOM 1482 C CA . THR A 1 197 ? -20.267 -1.376 -22.777 1.00 27.12 197 THR A CA 1
ATOM 1483 C C . THR A 1 197 ? -18.979 -0.680 -22.359 1.00 27.12 197 THR A C 1
ATOM 1485 O O . THR A 1 197 ? -18.979 0.475 -21.940 1.00 27.12 197 THR A O 1
ATOM 1488 N N . CYS A 1 198 ? -17.870 -1.415 -22.466 1.00 27.41 198 CYS A N 1
ATOM 1489 C CA . CYS A 1 198 ? -16.529 -0.839 -22.488 1.00 27.41 198 CYS A CA 1
ATOM 1490 C C . CYS A 1 198 ? -16.344 -0.078 -23.808 1.00 27.41 198 CYS A C 1
ATOM 1492 O O . CYS A 1 198 ? -16.586 -0.631 -24.881 1.00 27.41 198 CYS A O 1
ATOM 1494 N N . CYS A 1 199 ? -15.945 1.191 -23.718 1.00 25.59 199 CYS A N 1
ATOM 1495 C CA . CYS A 1 199 ? -15.657 2.070 -24.844 1.00 25.59 199 CYS A CA 1
ATOM 1496 C C . CYS A 1 199 ? -14.719 1.398 -25.860 1.00 25.59 199 CYS A C 1
ATOM 1498 O O . CYS A 1 199 ? -13.524 1.243 -25.611 1.00 25.59 199 CYS A O 1
ATOM 1500 N N . THR A 1 200 ? -15.241 1.045 -27.032 1.00 24.38 200 THR A N 1
ATOM 1501 C CA . THR A 1 200 ? -14.425 0.720 -28.203 1.00 24.38 200 THR A CA 1
ATOM 1502 C C . THR A 1 200 ? -13.825 2.013 -28.745 1.00 24.38 200 THR A C 1
ATOM 1504 O O . THR A 1 200 ? -14.542 2.851 -29.293 1.00 24.38 200 THR A O 1
ATOM 1507 N N . TRP A 1 201 ? -12.517 2.196 -28.584 1.00 25.94 201 TRP A N 1
ATOM 1508 C CA . TRP A 1 201 ? -11.775 3.224 -29.315 1.00 25.94 201 TRP A CA 1
ATOM 1509 C C . TRP A 1 201 ? -11.538 2.755 -30.764 1.00 25.94 201 TRP A C 1
ATOM 1511 O O . TRP A 1 201 ? -11.222 1.577 -30.959 1.00 25.94 201 TRP A O 1
ATOM 1521 N N . PRO A 1 202 ? -11.674 3.619 -31.790 1.00 25.12 202 PRO A N 1
ATOM 1522 C CA . PRO A 1 202 ? -11.369 3.236 -33.165 1.00 25.12 202 PRO A CA 1
ATOM 1523 C C . PRO A 1 202 ? -9.858 2.999 -33.336 1.00 25.12 202 PRO A C 1
ATOM 1525 O O . PRO A 1 202 ? -9.058 3.637 -32.643 1.00 25.12 202 PRO A O 1
ATOM 1528 N N . PRO A 1 203 ? -9.435 2.128 -34.271 1.00 29.69 203 PRO A N 1
ATOM 1529 C CA . PRO A 1 203 ? -8.021 1.876 -34.509 1.00 29.69 203 PRO A CA 1
ATOM 1530 C C . PRO A 1 203 ? -7.314 3.158 -34.964 1.00 29.69 203 PRO A C 1
ATOM 1532 O O . PRO A 1 203 ? -7.802 3.889 -35.830 1.00 29.69 203 PRO A O 1
ATOM 1535 N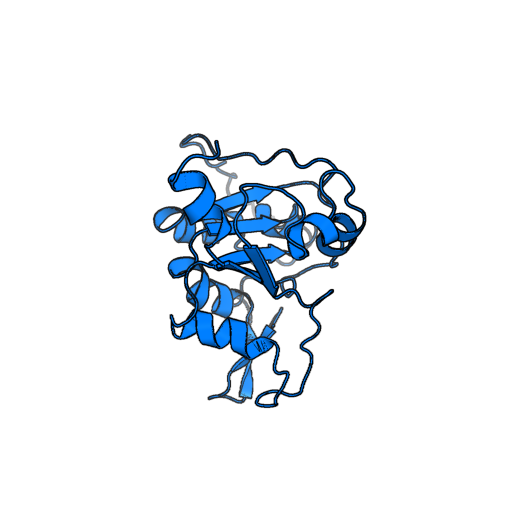 N . ALA A 1 204 ? -6.149 3.420 -34.368 1.00 35.41 204 ALA A N 1
ATOM 1536 C CA . ALA A 1 204 ? -5.296 4.553 -34.695 1.00 35.41 204 ALA A CA 1
ATOM 1537 C C . ALA A 1 204 ? -4.977 4.572 -36.200 1.00 35.41 204 ALA A C 1
ATOM 1539 O O . ALA A 1 204 ? -4.337 3.658 -36.727 1.00 35.41 204 ALA A O 1
ATOM 1540 N N . ARG A 1 205 ? -5.408 5.626 -36.903 1.00 34.91 205 ARG A N 1
ATOM 1541 C CA . ARG A 1 205 ? -4.938 5.902 -38.265 1.00 34.91 205 ARG A CA 1
ATOM 1542 C C . ARG A 1 205 ? -3.468 6.300 -38.178 1.00 34.91 205 ARG A C 1
ATOM 1544 O O . ARG A 1 205 ? -3.144 7.343 -37.618 1.00 34.91 205 ARG A O 1
ATOM 1551 N N . ARG A 1 206 ? -2.597 5.458 -38.734 1.00 36.59 206 ARG A N 1
ATOM 1552 C CA . ARG A 1 206 ? -1.205 5.811 -39.030 1.00 36.59 206 ARG A CA 1
ATOM 1553 C C . ARG A 1 206 ? -1.215 6.982 -40.021 1.00 36.59 206 ARG A C 1
ATOM 1555 O O . ARG A 1 206 ? -1.915 6.908 -41.031 1.00 36.59 206 ARG A O 1
ATOM 1562 N N . ARG A 1 207 ? -0.488 8.050 -39.706 1.00 40.56 207 ARG A N 1
ATOM 1563 C CA . ARG A 1 207 ? 0.072 8.969 -40.700 1.00 40.56 207 ARG A CA 1
ATOM 1564 C C . ARG A 1 207 ? 1.553 8.661 -40.808 1.00 40.56 207 ARG A C 1
ATOM 1566 O O . ARG A 1 207 ? 2.125 8.294 -39.756 1.00 40.56 207 ARG A O 1
#